Protein AF-A0A7S3AJF9-F1 (afdb_monomer_lite)

pLDDT: mean 72.24, std 20.73, range [37.5, 98.06]

Structure (mmCIF, N/CA/C/O backbone):
data_AF-A0A7S3AJF9-F1
#
_entry.id   AF-A0A7S3AJF9-F1
#
loop_
_atom_site.group_PDB
_atom_site.id
_atom_site.type_sy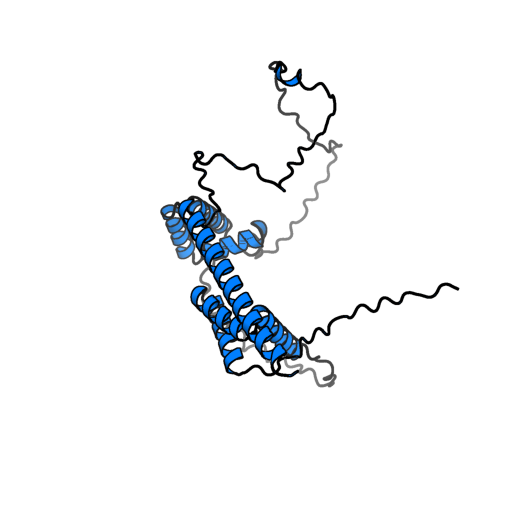mbol
_atom_site.label_atom_id
_atom_site.label_alt_id
_atom_site.label_comp_id
_atom_site.label_asym_id
_atom_site.label_entity_id
_atom_site.label_seq_id
_atom_site.pdbx_PDB_ins_code
_atom_site.Cartn_x
_atom_site.Cartn_y
_atom_site.Cartn_z
_atom_site.occupancy
_atom_site.B_iso_or_equiv
_atom_site.auth_seq_id
_atom_site.auth_comp_id
_atom_site.auth_asym_id
_atom_site.auth_atom_id
_atom_site.pdbx_PDB_model_num
ATOM 1 N N . GLU A 1 1 ? 11.881 28.832 55.180 1.00 45.06 1 GLU A N 1
ATOM 2 C CA . GLU A 1 1 ? 11.047 27.614 55.193 1.00 45.06 1 GLU A CA 1
ATOM 3 C C . GLU A 1 1 ? 10.201 27.601 53.933 1.00 45.06 1 GLU A C 1
ATOM 5 O O . GLU A 1 1 ? 9.091 28.111 53.899 1.00 45.06 1 GLU A O 1
ATOM 10 N N . GLU A 1 2 ? 10.810 27.116 52.857 1.00 46.88 2 GLU A N 1
ATOM 11 C CA . GLU A 1 2 ? 10.167 26.857 51.574 1.00 46.88 2 GLU A CA 1
ATOM 12 C C . GLU A 1 2 ? 9.712 25.397 51.597 1.00 46.88 2 GLU A C 1
ATOM 14 O O . GLU A 1 2 ? 10.542 24.492 51.535 1.00 46.88 2 GLU A O 1
ATOM 19 N N . HIS A 1 3 ? 8.409 25.147 51.734 1.00 45.56 3 HIS A N 1
ATOM 20 C CA . HIS A 1 3 ? 7.875 23.796 51.590 1.00 45.56 3 HIS A CA 1
ATOM 21 C C . HIS A 1 3 ? 7.375 23.578 50.166 1.00 45.56 3 HIS A C 1
ATOM 23 O O . HIS A 1 3 ? 6.401 24.173 49.708 1.00 45.56 3 HIS A O 1
ATOM 29 N N . ALA A 1 4 ? 8.121 22.711 49.488 1.00 54.88 4 ALA A N 1
ATOM 30 C CA . ALA A 1 4 ? 7.915 22.187 48.157 1.00 54.88 4 ALA A CA 1
ATOM 31 C C . ALA A 1 4 ? 6.474 21.702 47.919 1.00 54.88 4 ALA A C 1
ATOM 33 O O . ALA A 1 4 ? 5.985 20.776 48.566 1.00 54.88 4 ALA A O 1
ATOM 34 N N . GLY A 1 5 ? 5.818 22.304 46.926 1.00 55.50 5 GLY A N 1
ATOM 35 C CA . GLY A 1 5 ? 4.605 21.778 46.310 1.00 55.50 5 GLY A CA 1
ATOM 36 C C . GLY A 1 5 ? 4.956 20.648 45.347 1.00 55.50 5 GLY A C 1
ATOM 37 O O . GLY A 1 5 ? 5.082 20.866 44.142 1.00 55.50 5 GLY A O 1
ATOM 38 N N . GLU A 1 6 ? 5.129 19.446 45.891 1.00 52.81 6 GLU A N 1
ATOM 39 C CA . GLU A 1 6 ? 5.286 18.187 45.160 1.00 52.81 6 GLU A CA 1
ATOM 40 C C . GLU A 1 6 ? 3.990 17.886 44.384 1.00 52.81 6 GLU A C 1
ATOM 42 O O . GLU A 1 6 ? 3.074 17.211 44.852 1.00 52.81 6 GLU A O 1
ATOM 47 N N . SER A 1 7 ? 3.878 18.458 43.184 1.00 63.41 7 SER A N 1
ATOM 48 C CA . SER A 1 7 ? 2.778 18.218 42.256 1.00 63.41 7 SER A CA 1
ATOM 49 C C . SER A 1 7 ? 2.878 16.781 41.742 1.00 63.41 7 SER A C 1
ATOM 51 O O . SER A 1 7 ? 3.550 16.487 40.750 1.00 63.41 7 SER A O 1
ATOM 53 N N . THR A 1 8 ? 2.231 15.865 42.463 1.00 63.19 8 THR A N 1
ATOM 54 C CA . THR A 1 8 ? 2.087 14.459 42.096 1.00 63.19 8 THR A CA 1
ATOM 55 C C . THR A 1 8 ? 1.274 14.375 40.808 1.00 63.19 8 THR A C 1
ATOM 57 O O . THR A 1 8 ? 0.050 14.257 40.808 1.00 63.19 8 THR A O 1
ATOM 60 N N . ARG A 1 9 ? 1.962 14.457 39.666 1.00 57.75 9 ARG A N 1
ATOM 61 C CA . ARG A 1 9 ? 1.413 14.080 38.367 1.00 57.75 9 ARG A CA 1
ATOM 62 C C . ARG A 1 9 ? 1.079 12.597 38.455 1.00 57.75 9 ARG A C 1
ATOM 64 O O . ARG A 1 9 ? 1.960 11.754 38.299 1.00 57.75 9 ARG A O 1
ATOM 71 N N . GLN A 1 10 ? -0.189 12.296 38.735 1.00 45.94 10 GLN A N 1
ATOM 72 C CA . GLN A 1 10 ? -0.802 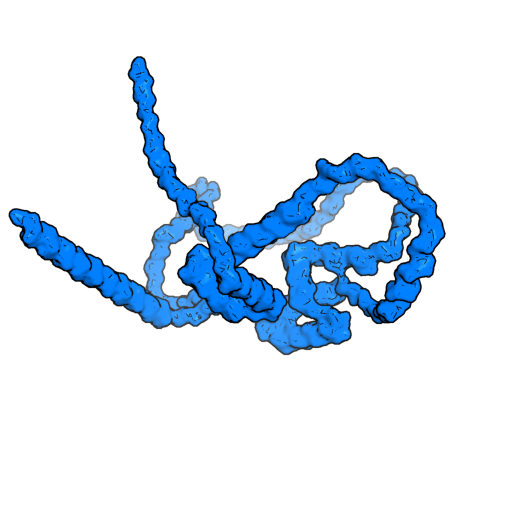10.984 38.564 1.00 45.94 10 GLN A CA 1
ATOM 73 C C . GLN A 1 10 ? -0.594 10.553 37.112 1.00 45.94 10 GLN A C 1
ATOM 75 O O . GLN A 1 10 ? -1.382 10.826 36.210 1.00 45.94 10 GLN A O 1
ATOM 80 N N . ARG A 1 11 ? 0.554 9.923 36.877 1.00 51.75 11 ARG A N 1
ATOM 81 C CA . ARG A 1 11 ? 0.918 9.295 35.623 1.00 51.75 11 ARG A CA 1
ATOM 82 C C . ARG A 1 11 ? 0.045 8.053 35.542 1.00 51.75 11 ARG A C 1
ATOM 84 O O . ARG A 1 11 ? 0.354 7.042 36.166 1.00 51.75 11 ARG A O 1
ATOM 91 N N . ALA A 1 12 ? -1.081 8.185 34.842 1.00 49.69 12 ALA A N 1
ATOM 92 C CA . ALA A 1 12 ? -1.978 7.080 34.546 1.00 49.69 12 ALA A CA 1
ATOM 93 C C . ALA A 1 12 ? -1.139 5.861 34.120 1.00 49.69 12 ALA A C 1
ATOM 95 O O . ALA A 1 12 ? -0.243 6.016 33.276 1.00 49.69 12 ALA A O 1
ATOM 96 N N . PRO A 1 13 ? -1.361 4.676 34.714 1.00 50.75 13 PRO A N 1
ATOM 97 C CA . PRO A 1 13 ? -0.620 3.492 34.330 1.00 50.75 13 PRO A CA 1
ATOM 98 C C . PRO A 1 13 ? -0.918 3.236 32.854 1.00 50.75 13 PRO A C 1
ATOM 100 O O . PRO A 1 13 ? -2.051 2.933 32.482 1.00 50.75 13 PRO A O 1
ATOM 103 N N . ARG A 1 14 ? 0.100 3.386 31.999 1.00 49.47 14 ARG A N 1
ATOM 104 C CA . ARG A 1 14 ? 0.080 2.891 30.620 1.00 49.47 14 ARG A CA 1
ATOM 105 C C . ARG A 1 14 ? 0.078 1.372 30.698 1.00 49.47 14 ARG A C 1
ATOM 107 O O . ARG A 1 14 ? 1.107 0.724 30.556 1.00 49.47 14 ARG A O 1
ATOM 114 N N . ASN A 1 15 ? -1.088 0.824 31.003 1.00 45.72 15 ASN A N 1
ATOM 115 C CA . ASN A 1 15 ? -1.347 -0.597 31.047 1.00 45.72 15 ASN A CA 1
ATOM 116 C C . ASN A 1 15 ? -1.533 -1.094 29.606 1.00 45.72 15 ASN A C 1
ATOM 118 O O . ASN A 1 15 ? -2.587 -1.595 29.241 1.00 45.72 15 ASN A O 1
ATOM 122 N N . THR A 1 16 ? -0.501 -0.942 28.769 1.00 51.94 16 THR A N 1
ATOM 123 C CA . THR A 1 16 ? -0.296 -1.815 27.608 1.00 51.94 16 THR A CA 1
ATOM 124 C C . THR A 1 16 ? 0.270 -3.117 28.155 1.00 51.94 16 THR A C 1
ATOM 126 O O . THR A 1 16 ? 1.451 -3.427 27.997 1.00 51.94 16 THR A O 1
ATOM 129 N N . ARG A 1 17 ? -0.556 -3.816 28.935 1.00 46.75 17 ARG A N 1
ATOM 130 C CA . ARG A 1 17 ? -0.257 -5.161 29.400 1.00 46.75 17 ARG A CA 1
ATOM 131 C C . ARG A 1 17 ? -0.115 -5.996 28.139 1.00 46.75 17 ARG A C 1
ATOM 133 O O . ARG A 1 17 ? -1.019 -5.980 27.309 1.00 46.75 17 ARG A O 1
ATOM 140 N N . ALA A 1 18 ? 1.048 -6.615 27.984 1.00 50.62 18 ALA A N 1
ATOM 141 C CA . ALA A 1 18 ? 1.353 -7.568 26.936 1.00 50.62 18 ALA A CA 1
ATOM 142 C C . ALA A 1 18 ? 0.156 -8.508 26.740 1.00 50.62 18 ALA A C 1
ATOM 144 O O . ALA A 1 18 ? -0.125 -9.346 27.596 1.00 50.62 18 ALA A O 1
ATOM 145 N N . VAL A 1 19 ? -0.590 -8.298 25.656 1.00 51.75 19 VAL A N 1
ATOM 146 C CA . VAL A 1 19 ? -1.544 -9.281 25.153 1.00 51.75 19 VAL A CA 1
ATOM 147 C C . VAL A 1 19 ? -0.685 -10.311 24.428 1.00 51.75 19 VAL A C 1
ATOM 149 O O . VAL A 1 19 ? -0.434 -10.212 23.236 1.00 51.75 19 VAL A O 1
ATOM 152 N N . GLU A 1 20 ? -0.120 -11.212 25.219 1.00 59.72 20 GLU A N 1
ATOM 153 C CA . GLU A 1 20 ? 0.339 -12.535 24.805 1.00 59.72 20 GLU A CA 1
ATOM 154 C C . GLU A 1 20 ? -0.786 -13.465 25.300 1.00 59.72 20 GLU A C 1
ATOM 156 O O . GLU A 1 20 ? -1.097 -13.406 26.495 1.00 59.72 20 GLU A O 1
ATOM 161 N N . PRO A 1 21 ? -1.488 -14.221 24.438 1.00 49.91 21 PRO A N 1
ATOM 162 C CA . PRO A 1 21 ? -0.940 -14.958 23.312 1.00 49.91 21 PRO A CA 1
ATOM 163 C C . PRO A 1 21 ? -1.563 -14.550 21.973 1.00 49.91 21 PRO A C 1
ATOM 165 O O . PRO A 1 21 ? -2.735 -14.202 21.863 1.00 49.91 21 PRO A O 1
ATOM 168 N N . THR A 1 22 ? -0.755 -14.627 20.930 1.00 64.06 22 THR A N 1
ATOM 169 C CA . THR A 1 22 ? -1.217 -14.648 19.548 1.00 64.06 22 THR A CA 1
ATOM 170 C C . THR A 1 22 ? -2.101 -15.875 19.331 1.00 64.06 22 THR A C 1
ATOM 172 O O . THR A 1 22 ? -1.584 -16.977 19.139 1.00 64.06 22 THR A O 1
ATOM 175 N N . ASP A 1 23 ? -3.422 -15.697 19.372 1.00 83.12 23 ASP A N 1
ATOM 176 C CA . ASP A 1 23 ? -4.349 -16.701 18.854 1.00 83.12 23 ASP A CA 1
ATOM 177 C C . ASP A 1 23 ? -3.886 -17.089 17.442 1.00 83.12 23 ASP A C 1
ATOM 179 O O . ASP A 1 23 ? -3.565 -16.212 16.633 1.00 83.12 23 ASP A O 1
ATOM 183 N N . GLU A 1 24 ? -3.825 -18.387 17.139 1.00 89.94 24 GLU A N 1
ATOM 184 C CA . GLU A 1 24 ? -3.402 -18.896 15.822 1.00 89.94 24 GLU A CA 1
ATOM 185 C C . GLU A 1 24 ? -4.222 -18.277 14.673 1.00 89.94 24 GLU A C 1
ATOM 187 O O . GLU A 1 24 ? -3.760 -18.148 13.541 1.00 89.94 24 GLU A O 1
ATOM 192 N N . GLU A 1 25 ? -5.449 -17.845 14.967 1.00 90.81 25 GLU A N 1
ATOM 193 C CA . GLU A 1 25 ? -6.293 -17.097 14.036 1.00 90.81 25 GLU A CA 1
ATOM 194 C C . GLU A 1 25 ? -5.732 -15.702 13.731 1.00 90.81 25 GLU A C 1
ATOM 196 O O . GLU A 1 25 ? -5.738 -15.263 12.582 1.00 90.81 25 GLU A O 1
ATOM 201 N N . THR A 1 26 ? -5.192 -15.012 14.736 1.00 92.06 26 THR A N 1
ATOM 202 C CA . THR A 1 26 ? -4.600 -13.681 14.568 1.00 92.06 26 THR A CA 1
ATOM 203 C C . THR A 1 26 ? -3.332 -13.750 13.723 1.00 92.06 26 THR A C 1
ATOM 205 O O . THR A 1 26 ? -3.121 -12.890 12.867 1.00 92.06 26 THR A O 1
ATOM 208 N N . THR A 1 27 ? -2.487 -14.767 13.926 1.00 91.62 27 THR A N 1
ATOM 209 C CA . THR A 1 27 ? -1.273 -14.944 13.113 1.00 91.62 27 THR A CA 1
ATOM 210 C C . THR A 1 27 ? -1.621 -15.266 11.667 1.00 91.62 27 THR A C 1
ATOM 212 O O . THR A 1 27 ? -1.061 -14.634 10.775 1.00 91.62 27 THR A O 1
ATOM 215 N N . ARG A 1 28 ? -2.616 -16.132 11.423 1.00 94.56 28 ARG A N 1
ATOM 216 C CA . ARG A 1 28 ? -3.137 -16.389 10.069 1.00 94.56 28 ARG A CA 1
ATOM 217 C C . ARG A 1 28 ? -3.653 -15.121 9.395 1.00 94.56 28 ARG A C 1
ATOM 219 O O . ARG A 1 28 ? -3.272 -14.845 8.265 1.00 94.56 28 ARG A O 1
ATOM 226 N N . LEU A 1 29 ? -4.442 -14.301 10.093 1.00 95.31 29 LEU A N 1
ATOM 227 C CA . LEU A 1 29 ? -4.923 -13.028 9.542 1.00 95.31 29 LEU A CA 1
ATOM 228 C C . LEU A 1 29 ? -3.773 -12.057 9.228 1.00 95.31 29 LEU A C 1
ATOM 230 O O . LEU A 1 29 ? -3.819 -11.349 8.224 1.00 95.31 29 LEU A O 1
ATOM 234 N N . LEU A 1 30 ? -2.725 -12.017 10.055 1.00 95.31 30 LEU A N 1
ATOM 235 C CA . LEU A 1 30 ? -1.536 -11.201 9.785 1.00 95.31 30 LEU A CA 1
ATOM 236 C C . LEU A 1 30 ? -0.745 -11.705 8.568 1.00 95.31 30 LEU A C 1
ATOM 238 O O . LEU A 1 30 ? -0.263 -10.889 7.778 1.00 95.31 30 LEU A O 1
ATOM 242 N N . GLU A 1 31 ? -0.627 -13.023 8.400 1.00 94.75 31 GLU A N 1
ATOM 243 C CA . GLU A 1 31 ? 0.004 -13.653 7.235 1.00 94.75 31 GLU A CA 1
ATOM 244 C C . GLU A 1 31 ? -0.796 -13.399 5.952 1.00 94.75 31 GLU A C 1
ATOM 246 O O . GLU A 1 31 ? -0.221 -12.942 4.961 1.00 94.75 31 GLU A O 1
ATOM 251 N N . ASP A 1 32 ? -2.117 -13.591 5.985 1.00 96.75 32 ASP A N 1
ATOM 252 C CA . ASP A 1 32 ? -3.021 -13.326 4.860 1.00 96.75 32 ASP A CA 1
ATOM 253 C C . ASP A 1 32 ? -2.988 -11.849 4.456 1.00 96.75 32 ASP A C 1
ATOM 255 O O . ASP A 1 32 ? -2.929 -11.513 3.271 1.00 96.75 32 ASP A O 1
ATOM 259 N N . TRP A 1 33 ? -2.946 -10.943 5.435 1.00 97.06 33 TRP A N 1
ATOM 260 C CA . TRP A 1 33 ? -2.791 -9.514 5.183 1.00 97.06 33 TRP A CA 1
ATOM 261 C C . TRP A 1 33 ? -1.465 -9.187 4.484 1.00 97.06 33 TRP A C 1
ATOM 263 O O . TRP A 1 33 ? -1.434 -8.420 3.514 1.00 97.06 33 TRP A O 1
ATOM 273 N N . ALA A 1 34 ? -0.360 -9.775 4.951 1.00 96.00 34 ALA A N 1
ATOM 274 C CA . ALA A 1 34 ? 0.951 -9.594 4.338 1.00 96.00 34 ALA A CA 1
ATOM 275 C C . ALA A 1 34 ? 1.001 -10.184 2.916 1.00 96.00 34 ALA A C 1
ATOM 277 O O . ALA A 1 34 ? 1.557 -9.554 2.009 1.00 96.00 34 ALA A O 1
ATOM 278 N N . ALA A 1 35 ? 0.382 -11.348 2.698 1.00 96.44 35 ALA A N 1
ATOM 279 C CA . ALA A 1 35 ? 0.262 -11.990 1.393 1.00 96.44 35 ALA A CA 1
ATOM 280 C C . ALA A 1 35 ? -0.572 -11.145 0.416 1.00 96.44 35 ALA A C 1
ATOM 282 O O . ALA A 1 35 ? -0.119 -10.889 -0.702 1.00 96.44 35 ALA A O 1
ATOM 283 N N . ALA A 1 36 ? -1.723 -10.624 0.852 1.00 97.44 36 ALA A N 1
ATOM 284 C CA . ALA A 1 36 ? -2.569 -9.732 0.060 1.00 97.44 36 ALA A CA 1
ATOM 285 C C . ALA A 1 36 ? -1.829 -8.439 -0.328 1.00 97.44 36 ALA A C 1
ATOM 287 O O . ALA A 1 36 ? -1.819 -8.054 -1.500 1.00 97.44 36 ALA A O 1
ATOM 288 N N . LYS A 1 37 ? -1.105 -7.811 0.614 1.00 95.94 37 LYS A N 1
ATOM 289 C CA . LYS A 1 37 ? -0.253 -6.644 0.311 1.00 95.94 37 LYS A CA 1
ATOM 290 C C . LYS A 1 37 ? 0.838 -6.965 -0.705 1.00 95.94 37 LYS A C 1
ATOM 292 O O . LYS A 1 37 ? 1.093 -6.149 -1.590 1.00 95.94 37 LYS A O 1
ATOM 297 N N . LYS A 1 38 ? 1.473 -8.136 -0.604 1.00 95.25 38 LYS A N 1
ATOM 298 C CA . LYS A 1 38 ? 2.498 -8.586 -1.558 1.00 95.25 38 LYS A CA 1
ATOM 299 C C . LYS A 1 38 ? 1.912 -8.843 -2.950 1.00 95.25 38 LYS A C 1
ATOM 301 O O . LYS A 1 38 ? 2.554 -8.511 -3.941 1.00 95.25 38 LYS A O 1
ATOM 306 N N . ALA A 1 39 ? 0.688 -9.361 -3.022 1.00 95.50 39 ALA A N 1
ATOM 307 C CA . ALA A 1 39 ? -0.065 -9.547 -4.262 1.00 95.50 39 ALA A CA 1
ATOM 308 C C . ALA A 1 39 ? -0.657 -8.241 -4.835 1.00 95.50 39 ALA A C 1
ATOM 310 O O . ALA A 1 39 ? -1.288 -8.274 -5.888 1.00 95.50 39 ALA A O 1
ATOM 311 N N . ARG A 1 40 ? -0.448 -7.093 -4.168 1.00 96.00 40 ARG A N 1
ATOM 312 C CA . ARG A 1 40 ? -1.050 -5.787 -4.498 1.00 96.00 40 ARG A CA 1
ATOM 313 C C . ARG A 1 40 ? -2.594 -5.797 -4.463 1.00 96.00 40 ARG A C 1
ATOM 315 O O . ARG A 1 40 ? -3.223 -4.927 -5.060 1.00 96.00 40 ARG A O 1
ATOM 322 N N . ASP A 1 41 ? -3.208 -6.731 -3.730 1.00 96.62 41 ASP A N 1
ATOM 323 C CA . ASP A 1 41 ? -4.652 -6.752 -3.463 1.00 96.62 41 ASP A CA 1
ATOM 324 C C . ASP A 1 41 ? -4.966 -5.935 -2.200 1.00 96.62 41 ASP A C 1
ATOM 326 O O . ASP A 1 41 ? -5.071 -6.443 -1.079 1.00 96.62 41 ASP A O 1
ATOM 330 N N . TYR A 1 42 ? -5.068 -4.619 -2.387 1.00 94.81 42 TYR A N 1
ATOM 331 C CA . TYR A 1 42 ? -5.292 -3.683 -1.287 1.00 94.81 42 TYR A CA 1
ATOM 332 C C . TYR A 1 42 ? -6.708 -3.759 -0.707 1.00 94.81 42 TYR A C 1
ATOM 334 O O . TYR A 1 42 ? -6.890 -3.437 0.464 1.00 94.81 42 TYR A O 1
ATOM 342 N N . THR A 1 43 ? -7.700 -4.207 -1.482 1.00 95.94 43 THR A N 1
ATOM 343 C CA . THR A 1 43 ? -9.085 -4.331 -1.006 1.00 95.94 43 THR A CA 1
ATOM 344 C C . THR A 1 43 ? -9.203 -5.464 0.006 1.00 95.94 43 THR A C 1
ATOM 346 O O . THR A 1 43 ? -9.725 -5.258 1.102 1.00 95.94 43 THR A O 1
ATOM 349 N N . THR A 1 44 ? -8.654 -6.639 -0.315 1.00 96.81 44 THR A N 1
ATOM 350 C CA . THR A 1 44 ? -8.603 -7.764 0.628 1.00 96.81 44 THR A CA 1
ATOM 351 C C . THR A 1 44 ? -7.757 -7.411 1.854 1.00 96.81 44 THR A C 1
ATOM 353 O O . THR A 1 44 ? -8.167 -7.677 2.984 1.00 96.81 44 THR A O 1
ATOM 356 N N . ALA A 1 45 ? -6.622 -6.728 1.661 1.00 97.25 45 ALA A N 1
ATOM 357 C CA . ALA A 1 45 ? -5.779 -6.279 2.767 1.00 97.25 45 ALA A CA 1
ATOM 358 C C . ALA A 1 45 ? -6.500 -5.303 3.722 1.00 97.25 45 ALA A C 1
ATOM 360 O O . ALA A 1 45 ? -6.367 -5.432 4.939 1.00 97.25 45 ALA A O 1
ATOM 361 N N . ASP A 1 46 ? -7.277 -4.343 3.214 1.00 96.88 46 ASP A N 1
ATOM 362 C CA . ASP A 1 46 ? -8.014 -3.401 4.068 1.00 96.88 46 ASP A CA 1
ATOM 363 C C . ASP A 1 46 ? -9.145 -4.082 4.850 1.00 96.88 46 ASP A C 1
ATOM 365 O O . ASP A 1 46 ? -9.330 -3.781 6.032 1.00 96.88 46 ASP A O 1
ATOM 369 N N . ASN A 1 47 ? -9.835 -5.057 4.248 1.00 97.69 47 ASN A N 1
ATOM 370 C CA . ASN A 1 47 ? -10.841 -5.857 4.952 1.00 97.69 47 ASN A CA 1
ATOM 371 C C . ASN A 1 47 ? -10.222 -6.603 6.144 1.00 97.69 47 ASN A C 1
ATOM 373 O O . ASN A 1 47 ? -10.727 -6.516 7.264 1.00 97.69 47 ASN A O 1
ATOM 377 N N . ILE A 1 48 ? -9.080 -7.268 5.931 1.00 97.62 48 ILE A N 1
ATOM 378 C CA . ILE A 1 48 ? -8.366 -7.984 6.999 1.00 97.62 48 ILE A CA 1
ATOM 379 C C . ILE A 1 48 ? -7.861 -7.006 8.069 1.00 97.62 48 ILE A C 1
ATOM 381 O O . ILE A 1 48 ? -7.975 -7.269 9.268 1.00 97.62 48 ILE A O 1
ATOM 385 N N . ARG A 1 49 ? -7.358 -5.834 7.660 1.00 97.31 49 ARG A N 1
ATOM 386 C CA . ARG A 1 49 ? -6.935 -4.775 8.586 1.00 97.31 49 ARG A CA 1
ATOM 387 C C . ARG A 1 49 ? -8.083 -4.305 9.475 1.00 97.31 49 ARG A C 1
ATOM 389 O O . ARG A 1 49 ? -7.864 -4.053 10.658 1.00 97.31 49 ARG A O 1
ATOM 396 N N . GLN A 1 50 ? -9.293 -4.184 8.933 1.00 97.25 50 GLN A N 1
ATOM 397 C CA . GLN A 1 50 ? -10.469 -3.808 9.709 1.00 97.25 50 GLN A CA 1
ATOM 398 C C . GLN A 1 50 ? -10.842 -4.898 10.722 1.00 97.25 50 GLN A C 1
ATOM 400 O O . GLN A 1 50 ? -11.059 -4.566 11.886 1.00 97.25 50 GLN A O 1
ATOM 405 N N . SER A 1 51 ? -10.814 -6.177 10.330 1.00 95.75 51 SER A N 1
ATOM 406 C CA . SER A 1 51 ? -11.024 -7.308 11.248 1.00 95.75 51 SER A CA 1
ATOM 407 C C . SER A 1 51 ? -10.012 -7.322 12.400 1.00 95.75 51 SER A C 1
ATOM 409 O O . SER A 1 51 ? -10.403 -7.456 13.559 1.00 95.75 51 SER A O 1
ATOM 411 N N . LEU A 1 52 ? -8.725 -7.098 12.111 1.00 95.25 52 LEU A N 1
ATOM 412 C CA . LEU A 1 52 ? -7.670 -7.016 13.130 1.00 95.25 52 LEU A CA 1
ATOM 413 C C . LEU A 1 52 ? -7.861 -5.816 14.072 1.00 95.25 52 LEU A C 1
ATOM 415 O O . LEU A 1 52 ? -7.721 -5.954 15.287 1.00 95.25 52 LEU A O 1
ATOM 419 N N . ARG A 1 53 ? -8.273 -4.654 13.547 1.00 95.31 53 ARG A N 1
ATOM 420 C CA . ARG A 1 53 ? -8.604 -3.478 14.371 1.00 95.31 53 ARG A CA 1
ATOM 421 C C . ARG A 1 53 ? -9.818 -3.697 15.260 1.00 95.31 53 ARG A C 1
ATOM 423 O O . ARG A 1 53 ? -9.825 -3.213 16.388 1.00 95.31 53 ARG A O 1
ATOM 430 N N . THR A 1 54 ? -10.827 -4.431 14.791 1.00 94.12 54 THR A N 1
ATOM 431 C CA . THR A 1 54 ? -11.966 -4.837 15.625 1.00 94.12 54 THR A CA 1
ATOM 432 C C . THR A 1 54 ? -11.518 -5.737 16.777 1.00 94.12 54 THR A C 1
ATOM 434 O O . THR A 1 54 ? -12.039 -5.598 17.881 1.00 94.12 54 THR A O 1
ATOM 437 N N . ALA A 1 55 ? -10.500 -6.578 16.563 1.00 91.25 55 ALA A N 1
ATOM 438 C CA . ALA A 1 55 ? -9.840 -7.348 17.620 1.00 91.25 55 ALA A CA 1
ATOM 439 C C . ALA A 1 55 ? -8.891 -6.505 18.507 1.00 91.25 55 ALA A C 1
ATOM 441 O O . ALA A 1 55 ? -8.315 -7.020 19.461 1.00 91.25 55 ALA A O 1
ATOM 442 N N . GLY A 1 56 ? -8.730 -5.206 18.226 1.00 94.19 56 GLY A N 1
ATOM 443 C CA . GLY A 1 56 ? -7.856 -4.300 18.977 1.00 94.19 56 GLY A CA 1
ATOM 444 C C . GLY A 1 56 ? -6.369 -4.422 18.630 1.00 94.19 56 GLY A C 1
ATOM 445 O O . GLY A 1 56 ? -5.525 -3.951 19.393 1.00 94.19 56 GLY A O 1
ATOM 446 N N . ILE A 1 57 ? -6.037 -5.044 17.497 1.00 93.88 57 ILE A N 1
ATOM 447 C CA . ILE A 1 57 ? -4.664 -5.308 17.062 1.00 93.88 57 ILE A CA 1
ATOM 448 C C . ILE A 1 57 ? -4.353 -4.443 15.841 1.00 93.88 57 ILE A C 1
ATOM 450 O O . ILE A 1 57 ? -5.030 -4.522 14.817 1.00 93.88 57 ILE A O 1
ATOM 454 N N . GLU A 1 58 ? -3.307 -3.619 15.926 1.00 95.00 58 GLU A N 1
ATOM 455 C CA . GLU A 1 58 ? -2.791 -2.897 14.760 1.00 95.00 58 GLU A CA 1
ATOM 456 C C . GLU A 1 58 ? -1.800 -3.786 13.984 1.00 95.00 58 GLU A C 1
ATOM 458 O O . GLU A 1 58 ? -0.752 -4.151 14.533 1.00 95.00 58 GLU A O 1
ATOM 463 N N . PRO A 1 59 ? -2.088 -4.144 12.715 1.00 93.94 59 PRO A N 1
ATOM 464 C CA . PRO A 1 59 ? -1.270 -5.093 11.958 1.00 93.94 59 PRO A CA 1
ATOM 465 C C . PRO A 1 59 ? 0.167 -4.627 11.720 1.00 93.94 59 PRO A C 1
ATOM 467 O O . PRO A 1 59 ? 1.085 -5.446 11.719 1.00 93.94 59 PRO A O 1
ATOM 470 N N . ASP A 1 60 ? 0.385 -3.320 11.549 1.00 93.12 60 ASP A N 1
ATOM 471 C CA . ASP A 1 60 ? 1.724 -2.760 11.334 1.00 93.12 60 ASP A CA 1
ATOM 472 C C . ASP A 1 60 ? 2.622 -2.946 12.574 1.00 93.12 60 ASP A C 1
ATOM 474 O O . ASP A 1 60 ? 3.781 -3.358 12.454 1.00 93.12 60 ASP A O 1
ATOM 478 N N . ASP A 1 61 ? 2.076 -2.712 13.772 1.00 92.62 61 ASP A N 1
ATOM 479 C CA . ASP A 1 61 ? 2.786 -2.912 15.040 1.00 92.62 61 ASP A CA 1
ATOM 480 C C . ASP A 1 61 ? 3.046 -4.397 15.307 1.00 92.62 61 ASP A C 1
ATOM 482 O O . ASP A 1 61 ? 4.137 -4.767 15.754 1.00 92.62 61 ASP A O 1
ATOM 486 N N . ALA A 1 62 ? 2.069 -5.257 14.999 1.00 91.25 62 ALA A N 1
ATOM 487 C CA . ALA A 1 62 ? 2.204 -6.702 15.139 1.00 91.25 62 ALA A CA 1
ATOM 488 C C . ALA A 1 62 ? 3.306 -7.260 14.221 1.00 91.25 62 ALA A C 1
ATOM 490 O O . ALA A 1 62 ? 4.199 -7.959 14.699 1.00 91.25 62 ALA A O 1
ATOM 491 N N . LEU A 1 63 ? 3.333 -6.879 12.936 1.00 89.25 63 LEU A N 1
ATOM 492 C CA . LEU A 1 63 ? 4.405 -7.292 12.021 1.00 89.25 63 LEU A CA 1
ATOM 493 C C . LEU A 1 63 ? 5.776 -6.768 12.441 1.00 89.25 63 LEU A C 1
ATOM 495 O O . LEU A 1 63 ? 6.785 -7.450 12.248 1.00 89.25 63 LEU A O 1
ATOM 499 N N . ARG A 1 64 ? 5.850 -5.543 12.969 1.00 89.81 64 ARG A N 1
ATOM 500 C CA . ARG A 1 64 ? 7.113 -5.000 13.472 1.00 89.81 64 ARG A CA 1
ATOM 501 C C . ARG A 1 64 ? 7.633 -5.838 14.640 1.00 89.81 64 ARG A C 1
ATOM 503 O O . ARG A 1 64 ? 8.800 -6.206 14.614 1.00 89.81 64 ARG A O 1
ATOM 510 N N . ARG A 1 65 ? 6.769 -6.216 15.589 1.00 88.50 65 ARG A N 1
ATOM 511 C CA . ARG A 1 65 ? 7.145 -7.106 16.700 1.00 88.50 65 ARG A CA 1
ATOM 512 C C . ARG A 1 65 ? 7.610 -8.476 16.220 1.00 88.50 65 ARG A C 1
ATOM 514 O O . ARG A 1 65 ? 8.663 -8.913 16.660 1.00 88.50 65 ARG A O 1
ATOM 521 N N . VAL A 1 66 ? 6.889 -9.117 15.297 1.00 87.06 66 VAL A N 1
ATOM 522 C CA . VAL A 1 66 ? 7.291 -10.425 14.739 1.00 87.06 66 VAL A CA 1
ATOM 523 C C . VAL A 1 66 ? 8.659 -10.328 14.059 1.00 87.06 66 VAL A C 1
ATOM 525 O O . VAL A 1 66 ? 9.525 -11.174 14.255 1.00 87.06 66 VAL A O 1
ATOM 528 N N . ARG A 1 67 ? 8.905 -9.257 13.299 1.00 87.19 67 ARG A N 1
ATOM 529 C CA . ARG A 1 67 ? 10.205 -9.018 12.658 1.00 87.19 67 ARG A CA 1
ATOM 530 C C . ARG A 1 67 ? 11.321 -8.791 13.673 1.00 87.19 67 ARG A C 1
ATOM 532 O O . ARG A 1 67 ? 12.424 -9.292 13.469 1.00 87.19 67 ARG A O 1
ATOM 539 N N . ASP A 1 68 ? 11.039 -8.043 14.735 1.00 87.69 68 ASP A N 1
ATOM 540 C CA . ASP A 1 68 ? 11.984 -7.799 15.822 1.00 87.69 68 ASP A CA 1
ATOM 541 C C . ASP A 1 68 ? 12.282 -9.104 16.586 1.00 87.69 68 ASP A C 1
ATOM 543 O O . ASP A 1 68 ? 13.444 -9.365 16.878 1.00 87.69 68 ASP A O 1
ATOM 547 N N . GLN A 1 69 ? 11.287 -9.976 16.803 1.00 87.38 69 GLN A N 1
ATOM 548 C CA . GLN A 1 69 ? 11.471 -11.316 17.383 1.00 87.38 69 GLN A CA 1
ATOM 549 C C . GLN A 1 69 ? 12.347 -12.209 16.495 1.00 87.38 69 GLN A C 1
ATOM 551 O O . GLN A 1 69 ? 13.351 -12.730 16.967 1.00 87.38 69 GLN A O 1
ATOM 556 N N . VAL A 1 70 ? 12.048 -12.317 15.194 1.00 88.06 70 VAL A N 1
ATOM 557 C CA . VAL A 1 70 ? 12.870 -13.093 14.242 1.00 88.06 70 VAL A CA 1
ATOM 558 C C . VAL A 1 70 ? 14.300 -12.550 14.170 1.00 88.06 70 VAL A C 1
ATOM 560 O O . VAL A 1 70 ? 15.262 -13.307 14.018 1.00 88.06 70 VAL A O 1
ATOM 563 N N . ARG A 1 71 ? 14.461 -11.224 14.266 1.00 90.12 71 ARG A N 1
ATOM 564 C CA . ARG A 1 71 ? 15.776 -10.586 14.310 1.00 90.12 71 ARG A CA 1
ATOM 565 C C . ARG A 1 71 ? 16.514 -10.927 15.597 1.00 90.12 71 ARG A C 1
ATOM 567 O O . ARG A 1 71 ? 17.695 -11.235 15.506 1.00 90.12 71 ARG A O 1
ATOM 574 N N . GLU A 1 72 ? 15.851 -10.887 16.747 1.00 86.00 72 GLU A N 1
ATOM 575 C CA . GLU A 1 72 ? 16.441 -11.237 18.040 1.00 86.00 72 GLU A CA 1
ATOM 576 C C . GLU A 1 72 ? 16.845 -12.717 18.077 1.00 86.00 72 GLU A C 1
ATOM 578 O O . GLU A 1 72 ? 17.982 -13.021 18.418 1.00 86.00 72 GLU A O 1
ATOM 583 N N . GLU A 1 73 ? 15.985 -13.626 17.603 1.00 84.75 73 GLU A N 1
ATOM 584 C CA . GLU A 1 73 ? 16.277 -15.064 17.486 1.00 84.75 73 GLU A CA 1
ATOM 585 C C . GLU A 1 73 ? 17.455 -15.357 16.548 1.00 84.75 73 GLU A C 1
ATOM 587 O O . GLU A 1 73 ? 18.264 -16.248 16.808 1.00 84.75 73 GLU A O 1
ATOM 592 N N . ARG A 1 74 ? 17.603 -14.578 15.470 1.00 86.12 74 ARG A N 1
ATOM 593 C CA . ARG A 1 74 ? 18.793 -14.637 14.605 1.00 86.12 74 ARG A CA 1
ATOM 594 C C . ARG A 1 74 ? 20.013 -13.935 15.199 1.00 86.12 74 ARG A C 1
ATOM 596 O O . ARG A 1 74 ? 21.130 -14.241 14.792 1.00 86.12 74 ARG A O 1
ATOM 603 N N . SER A 1 75 ? 19.812 -12.980 16.104 1.00 81.94 75 SER A N 1
ATOM 604 C CA . SER A 1 75 ? 20.864 -12.157 16.707 1.00 81.94 75 SER A CA 1
ATOM 605 C C . SER A 1 75 ? 21.386 -12.722 18.031 1.00 81.94 75 SER A C 1
ATOM 607 O O . SER A 1 75 ? 22.308 -12.139 18.612 1.00 81.94 75 SER A O 1
ATOM 609 N N . VAL A 1 76 ? 20.861 -13.859 18.498 1.00 69.38 76 VAL A N 1
ATOM 610 C CA . VAL A 1 76 ? 21.416 -14.573 19.652 1.00 69.38 76 VAL A CA 1
ATOM 611 C C . VAL A 1 76 ? 22.867 -14.965 19.328 1.00 69.38 76 VAL A C 1
ATOM 613 O O . VAL A 1 76 ? 23.143 -15.535 18.269 1.00 69.38 76 VAL A O 1
ATOM 616 N N . PRO A 1 77 ? 23.838 -14.597 20.180 1.00 56.44 77 PRO A N 1
ATOM 617 C CA . PRO A 1 77 ? 25.210 -14.427 19.745 1.00 56.44 77 PRO A CA 1
ATOM 618 C C . PRO A 1 77 ? 25.899 -15.769 19.514 1.00 56.44 77 PRO A C 1
ATOM 620 O O . PRO A 1 77 ? 25.940 -16.627 20.396 1.00 56.44 77 PRO A O 1
ATOM 623 N N . ALA A 1 78 ? 26.598 -15.875 18.384 1.00 59.53 78 ALA A N 1
ATOM 624 C CA . ALA A 1 78 ? 27.662 -16.845 18.123 1.00 59.53 78 ALA A CA 1
ATOM 625 C C . ALA A 1 78 ? 28.885 -16.656 19.062 1.00 59.53 78 ALA A C 1
ATOM 627 O O . ALA A 1 78 ? 30.035 -16.748 18.643 1.00 59.53 78 ALA A O 1
ATOM 628 N N . ARG A 1 79 ? 28.662 -16.353 20.349 1.00 55.00 79 ARG A N 1
ATOM 629 C CA . ARG A 1 79 ? 29.676 -16.005 21.355 1.00 55.00 79 ARG A CA 1
ATOM 630 C C . ARG A 1 79 ? 29.718 -17.020 22.503 1.00 55.00 79 ARG A C 1
ATOM 632 O O . ARG A 1 79 ? 29.843 -16.649 23.664 1.00 55.00 79 ARG A O 1
ATOM 639 N N . ALA A 1 80 ? 29.620 -18.305 22.171 1.00 56.38 80 ALA A N 1
ATOM 640 C CA . ALA A 1 80 ? 29.976 -19.402 23.078 1.00 56.38 80 ALA A CA 1
ATOM 641 C C . ALA A 1 80 ? 30.463 -20.676 22.356 1.00 56.38 80 ALA A C 1
ATOM 643 O O . ALA A 1 80 ? 30.547 -21.728 22.978 1.00 56.38 80 ALA A O 1
ATOM 644 N N . SER A 1 81 ? 30.832 -20.597 21.070 1.00 52.81 81 SER A N 1
ATOM 645 C CA . SER A 1 81 ? 31.594 -21.662 20.398 1.00 52.81 81 SER A CA 1
ATOM 646 C C . SER A 1 81 ? 33.002 -21.172 20.073 1.00 52.81 81 SER A C 1
ATOM 648 O O . SER A 1 81 ? 33.468 -21.183 18.939 1.00 52.81 81 SER A O 1
ATOM 650 N N . SER A 1 82 ? 33.704 -20.751 21.124 1.00 51.25 82 SER A N 1
ATOM 651 C CA . SER A 1 82 ? 35.167 -20.733 21.172 1.00 51.25 82 SER A CA 1
ATOM 652 C C . SER A 1 82 ? 35.669 -22.172 21.360 1.00 51.25 82 SER A C 1
ATOM 654 O O . SER A 1 82 ? 36.419 -22.471 22.283 1.00 51.25 82 SER A O 1
ATOM 656 N N . GLY A 1 83 ? 35.180 -23.093 20.530 1.00 49.75 83 GLY A N 1
ATOM 657 C CA . GLY A 1 83 ? 35.704 -24.440 20.413 1.00 49.75 83 GLY A CA 1
ATOM 658 C C . GLY A 1 83 ? 36.848 -24.398 19.420 1.00 49.75 83 GLY A C 1
ATOM 659 O O . GLY A 1 83 ? 36.634 -24.462 18.214 1.00 49.75 83 GLY A O 1
ATOM 660 N N . ALA A 1 84 ? 38.064 -24.245 19.937 1.00 54.72 84 ALA A N 1
ATOM 661 C CA . ALA A 1 84 ? 39.279 -24.565 19.211 1.00 54.72 84 ALA A CA 1
ATOM 662 C C . ALA A 1 84 ? 39.130 -25.960 18.580 1.00 54.72 84 ALA A C 1
ATOM 664 O O . ALA A 1 84 ? 39.040 -26.958 19.290 1.00 54.72 84 ALA A O 1
ATOM 665 N N . GLY A 1 85 ? 39.059 -26.029 17.255 1.00 48.50 85 GLY A N 1
ATOM 666 C CA . GLY A 1 85 ? 38.806 -27.291 16.577 1.00 48.50 85 GLY A CA 1
ATOM 667 C C . GLY A 1 85 ? 39.057 -27.201 15.086 1.00 48.50 85 GLY A C 1
ATOM 668 O O . GLY A 1 85 ? 38.141 -26.929 14.328 1.00 48.50 85 GLY A O 1
ATOM 669 N N . ALA A 1 86 ? 40.314 -27.447 14.717 1.00 48.91 86 ALA A N 1
ATOM 670 C CA . ALA A 1 86 ? 40.761 -27.966 13.427 1.00 48.91 86 ALA A CA 1
ATOM 671 C C . ALA A 1 86 ? 40.280 -27.230 12.162 1.00 48.91 86 ALA A C 1
ATOM 673 O O . ALA A 1 86 ? 39.197 -27.463 11.640 1.00 48.91 86 ALA A O 1
ATOM 674 N N . ARG A 1 87 ? 41.189 -26.438 11.582 1.00 49.94 87 ARG A N 1
ATOM 675 C CA . ARG A 1 87 ? 41.197 -26.161 10.141 1.00 49.94 87 ARG A CA 1
ATOM 676 C C . ARG A 1 87 ? 41.274 -27.496 9.376 1.00 49.94 87 ARG A C 1
ATOM 678 O O . ARG A 1 87 ? 42.290 -28.175 9.527 1.00 49.94 87 ARG A O 1
ATOM 685 N N . PRO A 1 88 ? 40.294 -27.865 8.534 1.00 51.69 88 PRO A N 1
ATOM 686 C CA . PRO A 1 88 ? 40.530 -28.843 7.487 1.00 51.69 88 PRO A CA 1
ATOM 687 C C . PRO A 1 88 ? 41.316 -28.141 6.374 1.00 51.69 88 PRO A C 1
ATOM 689 O O . PRO A 1 88 ? 40.761 -27.414 5.556 1.00 51.69 88 PRO A O 1
ATOM 692 N N . THR A 1 89 ? 42.637 -28.298 6.377 1.00 59.41 89 THR A N 1
ATOM 693 C CA . THR A 1 89 ? 43.445 -28.096 5.171 1.00 59.41 89 THR A CA 1
ATOM 694 C C . THR A 1 89 ? 43.164 -29.285 4.259 1.00 59.41 89 THR A C 1
ATOM 696 O O . THR A 1 89 ? 43.574 -30.401 4.572 1.00 59.41 89 THR A O 1
ATOM 699 N N . GLY A 1 90 ? 42.403 -29.072 3.192 1.00 49.06 90 GLY A N 1
ATOM 700 C CA . GLY A 1 90 ? 41.991 -30.137 2.286 1.00 49.06 90 GLY A CA 1
ATOM 701 C C . GLY A 1 90 ? 41.467 -29.569 0.978 1.00 49.06 90 GLY A C 1
ATOM 702 O O . GLY A 1 90 ? 40.260 -29.466 0.791 1.00 49.06 90 GLY A O 1
ATOM 703 N N . ASP A 1 91 ? 42.428 -29.207 0.137 1.00 49.50 91 ASP A N 1
ATOM 704 C CA . ASP A 1 91 ? 42.477 -28.925 -1.309 1.00 49.50 91 ASP A CA 1
ATOM 705 C C . ASP A 1 91 ? 41.511 -29.668 -2.276 1.00 49.50 91 ASP A C 1
ATOM 707 O O . ASP A 1 91 ? 41.745 -29.672 -3.477 1.00 49.50 91 ASP A O 1
ATOM 711 N N . GLU A 1 92 ? 40.421 -30.310 -1.839 1.00 50.78 92 GLU A N 1
ATOM 712 C CA . GLU A 1 92 ? 39.617 -31.186 -2.722 1.00 50.78 92 GLU A CA 1
ATOM 713 C C . GLU A 1 92 ? 38.128 -30.819 -2.861 1.00 50.78 92 GLU A C 1
ATOM 715 O O . GLU A 1 92 ? 37.371 -31.537 -3.518 1.00 50.78 92 GLU A O 1
ATOM 720 N N . ALA A 1 93 ? 37.671 -29.695 -2.299 1.00 48.69 93 ALA A N 1
ATOM 721 C CA . ALA A 1 93 ? 36.255 -29.299 -2.366 1.00 48.69 93 ALA A CA 1
ATOM 722 C C . ALA A 1 93 ? 35.909 -28.265 -3.459 1.00 48.69 93 ALA A C 1
ATOM 724 O O . ALA A 1 93 ? 34.725 -28.002 -3.672 1.00 48.69 93 ALA A O 1
ATOM 725 N N . GLU A 1 94 ? 36.889 -27.710 -4.180 1.00 50.28 94 GLU A N 1
ATOM 726 C CA . GLU A 1 94 ? 36.634 -26.676 -5.202 1.00 50.28 94 GLU A CA 1
ATOM 727 C C . GLU A 1 94 ? 36.171 -27.252 -6.556 1.00 50.28 94 GLU A C 1
ATOM 729 O O . GLU A 1 94 ? 35.460 -26.590 -7.301 1.00 50.28 94 GLU A O 1
ATOM 734 N N . SER A 1 95 ? 36.419 -28.532 -6.857 1.00 52.25 95 SER A N 1
ATOM 735 C CA . SER A 1 95 ? 36.165 -29.069 -8.208 1.00 52.25 95 SER A CA 1
ATOM 736 C C . SER A 1 95 ? 34.707 -29.464 -8.523 1.00 52.25 95 SER A C 1
ATOM 738 O O . SER A 1 95 ? 34.433 -29.861 -9.657 1.00 52.25 95 SER A O 1
ATOM 740 N N . ARG A 1 96 ? 33.753 -29.429 -7.575 1.00 50.03 96 ARG A N 1
ATOM 741 C CA . ARG A 1 96 ? 32.412 -30.032 -7.798 1.00 50.03 96 ARG A CA 1
ATOM 742 C C . ARG A 1 96 ? 31.222 -29.077 -7.767 1.00 50.03 96 ARG A C 1
ATOM 744 O O . ARG A 1 96 ? 30.114 -29.514 -8.075 1.00 50.03 96 ARG A O 1
ATOM 751 N N . PHE A 1 97 ? 31.421 -27.807 -7.421 1.00 46.66 97 PHE A N 1
ATOM 752 C CA . PHE A 1 97 ? 30.321 -26.837 -7.333 1.00 46.66 97 PHE A CA 1
ATOM 753 C C . PHE A 1 97 ? 30.328 -25.765 -8.431 1.00 46.66 97 PHE A C 1
ATOM 755 O O . PHE A 1 97 ? 29.292 -25.140 -8.650 1.00 46.66 97 PHE A O 1
ATOM 762 N N . GLU A 1 98 ? 31.418 -25.617 -9.189 1.00 50.81 98 GLU A N 1
ATOM 763 C CA . GLU A 1 98 ? 31.475 -24.668 -10.313 1.00 50.81 98 GLU A CA 1
ATOM 764 C C . GLU A 1 98 ? 30.715 -25.157 -11.558 1.00 50.81 98 GLU A C 1
ATOM 766 O O . GLU A 1 98 ? 30.140 -24.357 -12.288 1.00 50.81 98 GLU A O 1
ATOM 771 N N . SER A 1 99 ? 30.541 -26.467 -11.756 1.00 48.12 99 SER A N 1
ATOM 772 C CA . SER A 1 99 ? 29.938 -26.998 -12.994 1.00 48.12 99 SER A CA 1
ATOM 773 C C . SER A 1 99 ? 28.401 -26.910 -13.085 1.00 48.12 99 SER A C 1
ATOM 775 O O . SER A 1 99 ? 27.817 -27.468 -14.012 1.00 48.12 99 SER A O 1
ATOM 777 N N . ARG A 1 100 ? 27.704 -26.265 -12.131 1.00 47.47 100 ARG A N 1
ATOM 778 C CA . ARG A 1 100 ? 26.223 -26.131 -12.145 1.00 47.47 100 ARG A CA 1
ATOM 779 C C . ARG A 1 100 ? 25.718 -24.684 -12.216 1.00 47.47 100 ARG A C 1
ATOM 781 O O . ARG A 1 100 ? 24.510 -24.480 -12.336 1.00 47.47 100 ARG A O 1
ATOM 788 N N . ALA A 1 101 ? 26.606 -23.692 -12.175 1.00 49.44 101 ALA A N 1
ATOM 789 C CA . ALA A 1 101 ? 26.226 -22.285 -12.313 1.00 49.44 101 ALA A CA 1
ATOM 790 C C . ALA A 1 101 ? 26.209 -21.798 -13.779 1.00 49.44 101 ALA A C 1
ATOM 792 O O . ALA A 1 101 ? 25.500 -20.849 -14.088 1.00 49.44 101 ALA A O 1
ATOM 793 N N . GLU A 1 102 ? 26.887 -22.489 -14.700 1.00 49.56 102 GLU A N 1
ATOM 794 C CA . GLU A 1 102 ? 27.152 -21.990 -16.065 1.00 49.56 102 GLU A CA 1
ATOM 795 C C . GLU A 1 102 ? 26.095 -22.359 -17.128 1.00 49.56 102 GLU A C 1
ATOM 797 O O . GLU A 1 102 ? 26.306 -22.166 -18.319 1.00 49.56 102 GLU A O 1
ATOM 802 N N . SER A 1 103 ? 24.940 -22.920 -16.754 1.00 43.12 103 SER A N 1
ATOM 803 C CA . SER A 1 103 ? 23.905 -23.324 -17.735 1.00 43.12 103 SER A CA 1
ATOM 804 C C . SER A 1 103 ? 22.530 -22.709 -17.496 1.00 43.12 103 SER A C 1
ATOM 806 O O . SER A 1 103 ? 21.532 -23.170 -18.054 1.00 43.12 103 SER A O 1
ATOM 808 N N . ARG A 1 104 ? 22.446 -21.649 -16.686 1.00 48.19 104 ARG A N 1
ATOM 809 C CA . ARG A 1 104 ? 21.234 -20.832 -16.604 1.00 48.19 104 ARG A CA 1
ATOM 810 C C . ARG A 1 104 ? 21.416 -19.653 -17.548 1.00 48.19 104 ARG A C 1
ATOM 812 O O . ARG A 1 104 ? 22.046 -18.675 -17.183 1.00 48.19 104 ARG A O 1
ATOM 819 N N . GLY A 1 105 ? 20.917 -19.854 -18.768 1.00 43.97 105 GLY A N 1
ATOM 820 C CA . GLY A 1 105 ? 21.054 -18.986 -19.931 1.00 43.97 105 GLY A CA 1
ATOM 821 C C . GLY A 1 105 ? 21.305 -17.522 -19.599 1.00 43.97 105 GLY A C 1
ATOM 822 O O . GLY A 1 105 ? 20.434 -16.836 -19.067 1.00 43.97 105 GLY A O 1
ATOM 823 N N . GLU A 1 106 ? 22.495 -17.090 -19.994 1.00 44.34 106 GLU A N 1
ATOM 824 C CA . GLU A 1 106 ? 22.913 -15.726 -20.286 1.00 44.34 106 GLU A CA 1
ATOM 825 C C . GLU A 1 106 ? 22.043 -15.166 -21.422 1.00 44.34 106 GLU A C 1
ATOM 827 O O . GLU A 1 106 ? 22.481 -14.896 -22.533 1.00 44.34 106 GLU A O 1
ATOM 832 N N . ALA A 1 107 ? 20.734 -15.101 -21.181 1.00 50.09 107 ALA A N 1
ATOM 833 C CA . ALA A 1 107 ? 19.859 -14.227 -21.923 1.00 50.09 107 ALA A CA 1
ATOM 834 C C . ALA A 1 107 ? 20.221 -12.834 -21.430 1.00 50.09 107 ALA A C 1
ATOM 836 O O . ALA A 1 107 ? 19.965 -12.537 -20.265 1.00 50.09 107 ALA A O 1
ATOM 837 N N . ASP A 1 108 ? 20.869 -12.057 -22.297 1.00 56.62 108 ASP A N 1
ATOM 838 C CA . ASP A 1 108 ? 21.214 -10.644 -22.159 1.00 56.62 108 ASP A CA 1
ATOM 839 C C . ASP A 1 108 ? 20.134 -9.853 -21.405 1.00 56.62 108 ASP A C 1
ATOM 841 O O . ASP A 1 108 ? 19.277 -9.191 -21.998 1.00 56.62 108 ASP A O 1
ATOM 845 N N . ALA A 1 109 ? 20.162 -9.904 -20.075 1.00 58.50 109 ALA A N 1
ATOM 846 C CA . ALA A 1 109 ? 19.347 -9.071 -19.220 1.00 58.50 109 ALA A CA 1
ATOM 847 C C . ALA A 1 109 ? 20.011 -7.701 -19.242 1.00 58.50 109 ALA A C 1
ATOM 849 O O . ALA A 1 109 ? 20.709 -7.313 -18.307 1.00 58.50 109 ALA A O 1
ATOM 850 N N . LYS A 1 110 ? 19.854 -6.996 -20.368 1.00 72.81 110 LYS A N 1
ATOM 851 C CA . LYS A 1 110 ? 20.170 -5.578 -20.463 1.00 72.81 110 LYS A CA 1
ATOM 852 C C . LYS A 1 110 ? 19.399 -4.920 -19.336 1.00 72.81 110 LYS A C 1
ATOM 854 O O . LYS A 1 110 ? 18.173 -4.830 -19.387 1.00 72.81 110 LYS A O 1
ATOM 859 N N . GLY A 1 111 ? 20.136 -4.548 -18.295 1.00 81.56 111 GLY A N 1
ATOM 860 C CA . GLY A 1 111 ? 19.585 -3.876 -17.138 1.00 81.56 111 GLY A CA 1
ATOM 861 C C . GLY A 1 111 ? 18.819 -2.618 -17.551 1.00 81.56 111 GLY A C 1
ATOM 862 O O . GLY A 1 111 ? 18.866 -2.181 -18.710 1.00 81.56 111 GLY A O 1
ATOM 863 N N . PRO A 1 112 ? 18.086 -2.015 -16.612 1.00 87.19 112 PRO A N 1
ATOM 864 C CA . PRO A 1 112 ? 17.349 -0.797 -16.881 1.00 87.19 112 PRO A CA 1
ATOM 865 C C . PRO A 1 112 ? 18.293 0.318 -17.360 1.00 87.19 112 PRO A C 1
ATOM 867 O O . PRO A 1 112 ? 19.020 0.935 -16.595 1.00 87.19 112 PRO A O 1
ATOM 870 N N . THR A 1 113 ? 18.294 0.572 -18.667 1.00 90.81 113 THR A N 1
ATOM 871 C CA . THR A 1 113 ? 19.031 1.669 -19.288 1.00 90.81 113 THR A CA 1
ATOM 872 C C . THR A 1 113 ? 18.400 3.021 -18.953 1.00 90.81 113 THR A C 1
ATOM 874 O O . THR A 1 113 ? 17.209 3.135 -18.647 1.00 90.81 113 THR A O 1
ATOM 877 N N . ARG A 1 114 ? 19.176 4.096 -19.126 1.00 89.38 114 ARG A N 1
ATOM 878 C CA . ARG A 1 114 ? 18.693 5.481 -19.003 1.00 89.38 114 ARG A CA 1
ATOM 879 C C . ARG A 1 114 ? 17.496 5.788 -19.919 1.00 89.38 114 ARG A C 1
ATOM 881 O O . ARG A 1 114 ? 16.643 6.596 -19.555 1.00 89.38 114 ARG A O 1
ATOM 888 N N . ALA A 1 115 ? 17.406 5.127 -21.076 1.00 93.50 115 ALA A N 1
ATOM 889 C CA . ALA A 1 115 ? 16.267 5.256 -21.983 1.00 93.50 115 ALA A CA 1
ATOM 890 C C . ALA A 1 115 ? 14.977 4.672 -21.378 1.00 93.50 115 ALA A C 1
ATOM 892 O O . ALA A 1 115 ? 13.896 5.242 -21.546 1.00 93.50 115 ALA A O 1
ATOM 893 N N . HIS A 1 116 ? 15.082 3.581 -20.614 1.00 95.00 116 HIS A N 1
ATOM 894 C CA . HIS A 1 116 ? 13.936 3.010 -19.908 1.00 95.00 116 HIS A CA 1
ATOM 895 C C . HIS A 1 116 ? 13.454 3.954 -18.796 1.00 95.00 116 HIS A C 1
ATOM 897 O O . HIS A 1 116 ? 12.251 4.171 -18.650 1.00 95.00 116 HIS A O 1
ATOM 903 N N . ALA A 1 117 ? 14.378 4.599 -18.075 1.00 93.62 117 ALA A N 1
ATOM 904 C CA . ALA A 1 117 ? 14.041 5.601 -17.062 1.00 93.62 117 ALA A CA 1
ATOM 905 C C . ALA A 1 117 ? 13.295 6.816 -17.652 1.00 93.62 117 ALA A C 1
ATOM 907 O O . ALA A 1 117 ? 12.306 7.273 -17.075 1.00 93.62 117 ALA A O 1
ATOM 908 N N . SER A 1 118 ? 13.708 7.319 -18.824 1.00 94.81 118 SER A N 1
ATOM 909 C CA . SER A 1 118 ? 12.987 8.416 -19.490 1.00 94.81 118 SER A CA 1
ATOM 910 C C . SER A 1 118 ? 11.577 8.009 -19.925 1.00 94.81 118 SER A C 1
ATOM 912 O O . SER A 1 118 ? 10.633 8.769 -19.707 1.00 94.81 118 SER A O 1
ATOM 914 N N . LEU A 1 119 ? 11.416 6.793 -20.460 1.00 96.38 119 LEU A N 1
ATOM 915 C CA . LEU A 1 119 ? 10.102 6.252 -20.820 1.00 96.38 119 LEU A CA 1
ATOM 916 C C . LEU A 1 119 ? 9.205 6.095 -19.582 1.00 96.38 119 LEU A C 1
ATOM 918 O O . LEU A 1 119 ? 8.031 6.455 -19.623 1.00 96.38 119 LEU A O 1
ATOM 922 N N . ALA A 1 120 ? 9.745 5.636 -18.450 1.00 96.00 120 ALA A N 1
ATOM 923 C CA . ALA A 1 120 ? 8.990 5.527 -17.201 1.00 96.00 120 ALA A CA 1
ATOM 924 C C . ALA A 1 120 ? 8.488 6.895 -16.689 1.00 96.00 120 ALA A C 1
ATOM 926 O O . ALA A 1 120 ? 7.342 7.007 -16.243 1.00 96.00 120 ALA A O 1
ATOM 927 N N . MET A 1 121 ? 9.293 7.960 -16.802 1.00 95.44 121 MET A N 1
ATOM 928 C CA . MET A 1 121 ? 8.860 9.322 -16.451 1.00 95.44 121 MET A CA 1
ATOM 929 C C . MET A 1 121 ? 7.766 9.852 -17.385 1.00 95.44 121 MET A C 1
ATOM 931 O O . MET A 1 121 ? 6.797 10.455 -16.913 1.00 95.44 121 MET A O 1
ATOM 935 N N . GLU A 1 122 ? 7.899 9.616 -18.692 1.00 97.19 122 GLU A N 1
ATOM 936 C CA . GLU A 1 122 ? 6.893 9.992 -19.692 1.00 97.19 122 GLU A CA 1
ATOM 937 C C . GLU A 1 122 ? 5.570 9.258 -19.448 1.00 97.19 122 GLU A C 1
ATOM 939 O O . GLU A 1 122 ? 4.509 9.882 -19.418 1.00 97.19 122 GLU A O 1
ATOM 944 N N . TRP A 1 123 ? 5.633 7.965 -19.125 1.00 97.38 123 TRP A N 1
ATOM 945 C CA . TRP A 1 123 ? 4.480 7.180 -18.694 1.00 97.38 123 TRP A CA 1
ATOM 946 C C . TRP A 1 123 ? 3.792 7.783 -17.460 1.00 97.38 123 TRP A C 1
ATOM 948 O O . TRP A 1 123 ? 2.568 7.947 -17.434 1.00 97.38 123 TRP A O 1
ATOM 958 N N . GLY A 1 124 ? 4.566 8.160 -16.437 1.00 95.44 124 GLY A N 1
ATOM 959 C CA . GLY A 1 124 ? 4.039 8.823 -15.241 1.00 95.44 124 GLY A CA 1
ATOM 960 C C . GLY A 1 124 ? 3.381 10.173 -15.551 1.00 95.44 124 GLY A C 1
ATOM 961 O O . GLY A 1 124 ? 2.340 10.502 -14.976 1.00 95.44 124 GLY A O 1
ATOM 962 N N . LYS A 1 125 ? 3.948 10.947 -16.486 1.00 97.25 125 LYS A N 1
ATOM 963 C CA . LYS A 1 125 ? 3.377 12.213 -16.964 1.00 97.25 125 LYS A CA 1
ATOM 964 C C . LYS A 1 125 ? 2.056 11.993 -17.710 1.00 97.25 125 LYS A C 1
ATOM 966 O O . LYS A 1 125 ? 1.060 12.590 -17.308 1.00 97.25 125 LYS A O 1
ATOM 971 N N . ALA A 1 126 ? 2.021 11.088 -18.688 1.00 97.12 126 ALA A N 1
ATOM 972 C CA . ALA A 1 126 ? 0.817 10.753 -19.451 1.00 97.12 126 ALA A CA 1
ATOM 973 C C . ALA A 1 126 ? -0.337 10.316 -18.530 1.00 97.12 126 ALA A C 1
ATOM 975 O O . ALA A 1 126 ? -1.463 10.800 -18.643 1.00 97.12 126 ALA A O 1
ATOM 976 N N . ARG A 1 127 ? -0.048 9.500 -17.503 1.00 97.19 127 ARG A N 1
ATOM 977 C CA . ARG A 1 127 ? -1.049 9.119 -16.488 1.00 97.19 127 ARG A CA 1
ATOM 978 C C . ARG A 1 127 ? -1.591 10.296 -15.678 1.00 97.19 127 ARG A C 1
ATOM 980 O O . ARG A 1 127 ? -2.774 10.281 -15.338 1.00 97.19 127 ARG A O 1
ATOM 987 N N . ARG A 1 128 ? -0.761 11.292 -15.342 1.00 95.50 128 ARG A N 1
ATOM 988 C CA . ARG A 1 128 ? -1.210 12.515 -14.646 1.00 95.50 128 ARG A CA 1
ATOM 989 C C . ARG A 1 128 ? -2.100 13.377 -15.540 1.00 95.50 128 ARG A C 1
ATOM 991 O O . ARG A 1 128 ? -3.068 13.950 -15.049 1.00 95.50 128 ARG A O 1
ATOM 998 N N . GLU A 1 129 ? -1.803 13.410 -16.833 1.00 97.56 129 GLU A N 1
ATOM 999 C CA . GLU A 1 129 ? -2.571 14.131 -17.856 1.00 97.56 129 GLU A CA 1
ATOM 1000 C C . GLU A 1 129 ? -3.823 13.364 -18.325 1.00 97.56 129 GLU A C 1
ATOM 1002 O O . GLU A 1 129 ? -4.649 13.921 -19.039 1.00 97.56 129 GLU A O 1
ATOM 1007 N N . ARG A 1 130 ? -4.018 12.124 -17.846 1.00 96.88 130 ARG A N 1
ATOM 1008 C CA . ARG A 1 130 ? -5.097 11.196 -18.242 1.00 96.88 130 ARG A CA 1
ATOM 1009 C C . ARG A 1 130 ? -5.040 10.771 -19.714 1.00 96.88 130 ARG A C 1
ATOM 1011 O O . ARG A 1 130 ? -6.049 10.330 -20.260 1.00 96.88 130 ARG A O 1
ATOM 1018 N N . ASP A 1 131 ? -3.863 10.842 -20.322 1.00 97.69 131 ASP A N 1
ATOM 1019 C CA . ASP A 1 131 ? -3.594 10.255 -21.631 1.00 97.69 131 ASP A CA 1
ATOM 1020 C C . ASP A 1 131 ? -3.229 8.772 -21.457 1.00 97.69 131 ASP A C 1
ATOM 1022 O O . ASP A 1 131 ? -2.068 8.381 -21.290 1.00 97.69 131 ASP A O 1
ATOM 1026 N N . TYR A 1 132 ? -4.263 7.935 -21.381 1.00 95.38 132 TYR A N 1
ATOM 1027 C CA . TYR A 1 132 ? -4.091 6.505 -21.129 1.00 95.38 132 TYR A CA 1
ATOM 1028 C C . TYR A 1 132 ? -3.602 5.735 -22.357 1.00 95.38 132 TYR A C 1
ATOM 1030 O O . TYR A 1 132 ? -2.942 4.712 -22.188 1.00 95.38 132 TYR A O 1
ATOM 1038 N N . GLU A 1 133 ? -3.855 6.236 -23.567 1.00 97.62 133 GLU A N 1
ATOM 1039 C CA . GLU A 1 133 ? -3.375 5.605 -24.799 1.00 97.62 133 GLU A CA 1
ATOM 1040 C C . GLU A 1 133 ? -1.849 5.702 -24.886 1.00 97.62 133 GLU A C 1
ATOM 1042 O O . GLU A 1 133 ? -1.165 4.684 -25.034 1.00 97.62 133 GLU A O 1
ATOM 1047 N N . VAL A 1 134 ? -1.289 6.901 -24.676 1.00 97.44 134 VAL A N 1
ATOM 1048 C CA . VAL A 1 134 ? 0.168 7.091 -24.619 1.00 97.44 134 VAL A CA 1
ATOM 1049 C C . VAL A 1 134 ? 0.772 6.277 -23.474 1.00 97.44 134 VAL A C 1
ATOM 1051 O O . VAL A 1 134 ? 1.765 5.574 -23.667 1.00 97.44 134 VAL A O 1
ATOM 1054 N N . ALA A 1 135 ? 0.146 6.274 -22.295 1.00 97.00 135 ALA A N 1
ATOM 1055 C CA . ALA A 1 135 ? 0.633 5.474 -21.175 1.00 97.00 135 ALA A CA 1
ATOM 1056 C C . ALA A 1 135 ? 0.683 3.960 -21.494 1.00 97.00 135 ALA A C 1
ATOM 1058 O O . ALA A 1 135 ? 1.645 3.282 -21.126 1.00 97.00 135 ALA A O 1
ATOM 1059 N N . ASP A 1 136 ? -0.311 3.408 -22.189 1.00 96.88 136 ASP A N 1
ATOM 1060 C CA . ASP A 1 136 ? -0.332 1.979 -22.519 1.00 96.88 136 ASP A CA 1
ATOM 1061 C C . ASP A 1 136 ? 0.665 1.599 -23.617 1.00 96.88 136 ASP A C 1
ATOM 1063 O O . ASP A 1 136 ? 1.282 0.529 -23.535 1.00 96.88 136 ASP A O 1
ATOM 1067 N N . THR A 1 137 ? 0.910 2.480 -24.591 1.00 98.06 137 THR A N 1
ATOM 1068 C CA . THR A 1 137 ? 1.970 2.252 -25.590 1.00 98.06 137 THR A CA 1
ATOM 1069 C C . THR A 1 137 ? 3.352 2.185 -24.937 1.00 98.06 137 THR A C 1
ATOM 1071 O O . THR A 1 137 ? 4.107 1.242 -25.186 1.00 98.06 137 THR A O 1
ATOM 1074 N N . ILE A 1 138 ? 3.655 3.111 -24.020 1.00 97.75 138 ILE A N 1
ATOM 1075 C CA . ILE A 1 138 ? 4.927 3.131 -23.288 1.00 97.75 138 ILE A CA 1
ATOM 1076 C C . ILE A 1 138 ? 5.063 1.896 -22.391 1.00 97.75 138 ILE A C 1
ATOM 1078 O O . ILE A 1 138 ? 6.112 1.249 -22.373 1.00 97.75 138 ILE A O 1
ATOM 1082 N N . ARG A 1 139 ? 3.993 1.516 -21.683 1.00 97.56 139 ARG A N 1
ATOM 1083 C CA . ARG A 1 139 ? 3.983 0.314 -20.839 1.00 97.56 139 ARG A CA 1
ATOM 1084 C C . ARG A 1 139 ? 4.232 -0.956 -21.656 1.00 97.56 139 ARG A C 1
ATOM 1086 O O . ARG A 1 139 ? 4.995 -1.813 -21.221 1.00 97.56 139 ARG A O 1
ATOM 1093 N N . THR A 1 140 ? 3.602 -1.084 -22.823 1.00 97.19 140 THR A N 1
ATOM 1094 C CA . THR A 1 140 ? 3.776 -2.251 -23.706 1.00 97.19 140 THR A CA 1
ATOM 1095 C C . THR A 1 140 ? 5.212 -2.349 -24.207 1.00 97.19 140 THR A C 1
ATOM 1097 O O . THR A 1 140 ? 5.789 -3.435 -24.198 1.00 97.19 140 THR A O 1
ATOM 1100 N N . ARG A 1 141 ? 5.812 -1.208 -24.567 1.00 96.62 141 ARG A N 1
ATOM 1101 C CA . ARG A 1 141 ? 7.216 -1.135 -24.974 1.00 96.62 141 ARG A CA 1
ATOM 1102 C C . ARG A 1 141 ? 8.156 -1.598 -23.860 1.00 96.62 141 ARG A C 1
ATOM 1104 O O . ARG A 1 141 ? 8.923 -2.528 -24.083 1.00 96.62 141 ARG A O 1
ATOM 1111 N N . LEU A 1 142 ? 8.031 -1.039 -22.656 1.00 95.62 142 LEU A N 1
ATOM 1112 C CA . LEU A 1 142 ? 8.861 -1.435 -21.511 1.00 95.62 142 LEU A CA 1
ATOM 1113 C C . LEU A 1 142 ? 8.691 -2.923 -21.163 1.00 95.62 142 LEU A C 1
ATOM 1115 O O . LEU A 1 142 ? 9.673 -3.625 -20.928 1.00 95.62 142 LEU A O 1
ATOM 1119 N N . ARG A 1 143 ? 7.462 -3.451 -21.234 1.00 95.19 143 ARG A N 1
ATOM 1120 C CA . ARG A 1 143 ? 7.202 -4.876 -20.984 1.00 95.19 143 ARG A CA 1
ATOM 1121 C C . ARG A 1 143 ? 7.805 -5.788 -22.052 1.00 95.19 143 ARG A C 1
ATOM 1123 O O . ARG A 1 143 ? 8.231 -6.890 -21.721 1.00 95.19 143 ARG A O 1
ATOM 1130 N N . SER A 1 144 ? 7.864 -5.348 -23.311 1.00 95.06 144 SER A N 1
ATOM 1131 C CA . SER A 1 144 ? 8.552 -6.100 -24.372 1.00 95.06 144 SER A CA 1
ATOM 1132 C C . SER A 1 144 ? 10.065 -6.191 -24.145 1.00 95.06 144 SER A C 1
ATOM 1134 O O . SER A 1 144 ? 10.687 -7.159 -24.570 1.00 95.06 144 SER A O 1
ATOM 1136 N N . GLU A 1 145 ? 10.628 -5.232 -23.406 1.00 94.00 145 GLU A N 1
ATOM 1137 C CA . GLU A 1 145 ? 12.023 -5.209 -22.948 1.00 94.00 145 GLU A CA 1
ATOM 1138 C C . GLU A 1 145 ? 12.202 -5.936 -21.596 1.00 94.00 145 GLU A C 1
ATOM 1140 O O . GLU A 1 145 ? 13.305 -5.996 -21.063 1.00 94.00 145 GLU A O 1
ATOM 1145 N N . GLY A 1 146 ? 11.131 -6.522 -21.042 1.00 93.75 146 GLY A N 1
ATOM 1146 C CA . GLY A 1 146 ? 11.155 -7.271 -19.783 1.00 93.75 146 GLY A CA 1
ATOM 1147 C C . GLY A 1 146 ? 11.114 -6.405 -18.522 1.00 93.75 146 GLY A C 1
ATOM 1148 O O . GLY A 1 146 ? 11.358 -6.915 -17.431 1.00 93.75 146 GLY A O 1
ATOM 1149 N N . ILE A 1 147 ? 10.797 -5.115 -18.649 1.00 93.75 147 ILE A N 1
ATOM 1150 C CA . ILE A 1 147 ? 10.844 -4.149 -17.549 1.00 93.75 147 ILE A CA 1
ATOM 1151 C C . ILE A 1 147 ? 9.435 -3.631 -17.247 1.00 93.75 147 ILE A C 1
ATOM 1153 O O . ILE A 1 147 ? 8.684 -3.245 -18.143 1.00 93.75 147 ILE A O 1
ATOM 1157 N N . GLU A 1 148 ? 9.050 -3.588 -15.972 1.00 94.50 148 GLU A N 1
ATOM 1158 C CA . GLU A 1 148 ? 7.744 -3.059 -15.573 1.00 94.50 148 GLU A CA 1
ATOM 1159 C C . GLU A 1 148 ? 7.838 -1.552 -15.280 1.00 94.50 148 GLU A C 1
ATOM 1161 O O . GLU A 1 148 ? 8.573 -1.102 -14.401 1.00 94.50 148 GLU A O 1
ATOM 1166 N N . ALA A 1 149 ? 7.046 -0.753 -16.004 1.00 93.75 149 ALA A N 1
ATOM 1167 C CA . ALA A 1 149 ? 7.075 0.712 -15.926 1.00 93.75 149 ALA A CA 1
ATOM 1168 C C . ALA A 1 149 ? 6.819 1.269 -14.513 1.00 93.75 149 ALA A C 1
ATOM 1170 O O . ALA A 1 149 ? 7.345 2.320 -14.146 1.00 93.75 149 ALA A O 1
ATOM 1171 N N . ALA A 1 150 ? 5.997 0.572 -13.722 1.00 91.81 150 ALA A N 1
ATOM 1172 C CA . ALA A 1 150 ? 5.659 0.985 -12.364 1.00 91.81 150 ALA A CA 1
ATOM 1173 C C . ALA A 1 150 ? 6.841 0.853 -11.396 1.00 91.81 150 ALA A C 1
ATOM 1175 O O . ALA A 1 150 ? 6.997 1.705 -10.523 1.00 91.81 150 ALA A O 1
ATOM 1176 N N . ASP A 1 151 ? 7.661 -0.182 -11.566 1.00 92.12 151 ASP A N 1
ATOM 1177 C CA . ASP A 1 151 ? 8.783 -0.449 -10.672 1.00 92.12 151 ASP A CA 1
ATOM 1178 C C . ASP A 1 151 ? 9.906 0.572 -10.932 1.00 92.12 151 ASP A C 1
ATOM 1180 O O . ASP A 1 151 ? 10.392 1.186 -9.986 1.00 92.12 151 ASP A O 1
ATOM 1184 N N . LEU A 1 152 ? 10.190 0.889 -12.206 1.00 91.56 152 LEU A N 1
ATOM 1185 C CA . LEU A 1 152 ? 11.122 1.965 -12.575 1.00 91.56 152 LEU A CA 1
ATOM 1186 C C . LEU A 1 152 ? 10.691 3.341 -12.069 1.00 91.56 152 LEU A C 1
ATOM 1188 O O . LEU A 1 152 ? 11.521 4.120 -11.607 1.00 91.56 152 LEU A O 1
ATOM 1192 N N . LEU A 1 153 ? 9.399 3.672 -12.175 1.00 92.75 153 LEU A N 1
ATOM 1193 C CA . LEU A 1 153 ? 8.911 4.965 -11.701 1.00 92.75 153 LEU A CA 1
ATOM 1194 C C . LEU A 1 153 ? 9.046 5.078 -10.177 1.00 92.75 153 LEU A C 1
ATOM 1196 O O . LEU A 1 153 ? 9.433 6.132 -9.680 1.00 92.75 153 LEU A O 1
ATOM 1200 N N . PHE A 1 154 ? 8.751 3.999 -9.448 1.00 91.25 154 PHE A N 1
ATOM 1201 C CA . PHE A 1 154 ? 8.917 3.956 -7.998 1.00 91.25 154 PHE A CA 1
ATOM 1202 C C . PHE A 1 154 ? 10.387 4.101 -7.592 1.00 91.25 154 PHE A C 1
ATOM 1204 O O . PHE A 1 154 ? 10.699 4.846 -6.664 1.00 91.25 154 PHE A O 1
ATOM 1211 N N . GLU A 1 155 ? 11.293 3.428 -8.298 1.00 89.19 155 GLU A N 1
ATOM 1212 C CA . GLU A 1 155 ? 12.731 3.510 -8.049 1.00 89.19 155 GLU A CA 1
ATOM 1213 C C . GLU A 1 155 ? 13.266 4.926 -8.314 1.00 89.19 155 GLU A C 1
ATOM 1215 O O . GLU A 1 155 ? 13.950 5.500 -7.469 1.00 89.19 155 GLU A O 1
ATOM 1220 N N . LEU A 1 156 ? 12.840 5.551 -9.416 1.00 90.31 156 LEU A N 1
ATOM 1221 C CA . LEU A 1 156 ? 13.147 6.945 -9.741 1.00 90.31 156 LEU A CA 1
ATOM 1222 C C . LEU A 1 156 ? 12.622 7.940 -8.700 1.00 90.31 156 LEU A C 1
ATOM 1224 O O . LEU A 1 156 ? 13.318 8.897 -8.365 1.00 90.31 156 LEU A O 1
ATOM 1228 N N . GLU A 1 157 ? 11.404 7.739 -8.195 1.00 88.56 157 GLU A N 1
ATOM 1229 C CA . GLU A 1 157 ? 10.806 8.600 -7.167 1.00 88.56 157 GLU A CA 1
ATOM 1230 C C . GLU A 1 157 ? 11.491 8.423 -5.805 1.00 88.56 157 GLU A C 1
ATOM 1232 O O . GLU A 1 157 ? 11.640 9.386 -5.055 1.00 88.56 157 GLU A O 1
ATOM 1237 N N . THR A 1 158 ? 11.947 7.206 -5.499 1.00 88.56 158 THR A N 1
ATOM 1238 C CA . THR A 1 158 ? 12.552 6.872 -4.203 1.00 88.56 158 THR A CA 1
ATOM 1239 C C . THR A 1 158 ? 14.028 7.258 -4.133 1.00 88.56 158 THR A C 1
ATOM 1241 O O . THR A 1 158 ? 14.483 7.763 -3.108 1.00 88.56 158 THR A O 1
ATOM 1244 N N . PHE A 1 159 ? 14.782 7.021 -5.205 1.00 86.62 159 PHE A N 1
ATOM 1245 C CA . PHE A 1 159 ? 16.244 7.098 -5.196 1.00 86.62 159 PHE A CA 1
ATOM 1246 C C . PHE A 1 159 ? 16.810 8.150 -6.159 1.00 86.62 159 PHE A C 1
ATOM 1248 O O . PHE A 1 159 ? 18.013 8.405 -6.157 1.00 86.62 159 PHE A O 1
ATOM 1255 N N . GLY A 1 160 ? 15.958 8.794 -6.960 1.00 83.75 160 GLY A N 1
ATOM 1256 C CA . GLY A 1 160 ? 16.383 9.751 -7.976 1.00 83.75 160 GLY A CA 1
ATOM 1257 C C . GLY A 1 160 ? 16.996 9.087 -9.213 1.00 83.75 160 GLY A C 1
ATOM 1258 O O . GLY A 1 160 ? 17.354 7.908 -9.220 1.00 83.75 160 GLY A O 1
ATOM 1259 N N . ILE A 1 161 ? 17.123 9.878 -10.283 1.00 75.38 161 ILE A N 1
ATOM 1260 C CA . ILE A 1 161 ? 17.583 9.444 -11.617 1.00 75.38 161 ILE A CA 1
ATOM 1261 C C . ILE A 1 161 ? 19.0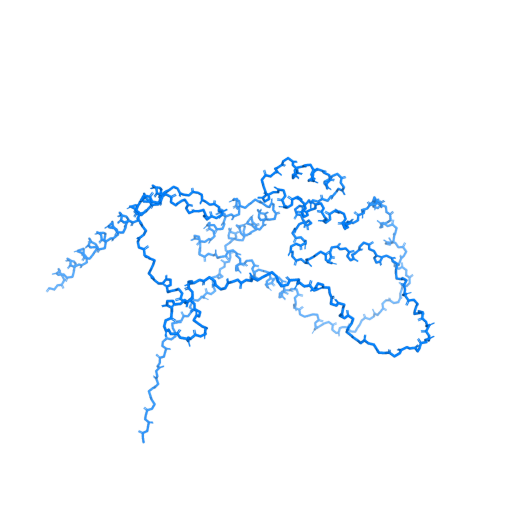01 8.860 -11.582 1.00 75.38 161 ILE A C 1
ATOM 1263 O O . ILE A 1 161 ? 19.301 7.938 -12.338 1.00 75.38 161 ILE A O 1
ATOM 1267 N N . ASP A 1 162 ? 19.847 9.367 -10.687 1.00 71.94 162 ASP A N 1
ATOM 1268 C CA . ASP A 1 162 ? 21.268 9.018 -10.646 1.00 71.94 162 ASP A CA 1
ATOM 1269 C C . ASP A 1 162 ? 21.531 7.617 -10.077 1.00 71.94 162 ASP A C 1
ATOM 1271 O O . ASP A 1 162 ? 22.577 7.040 -10.349 1.00 71.94 162 ASP A O 1
ATOM 1275 N N . SER A 1 163 ? 20.584 7.038 -9.334 1.00 73.06 163 SER A N 1
ATOM 1276 C CA . SER A 1 163 ? 20.752 5.707 -8.731 1.00 73.06 163 SER A CA 1
ATOM 1277 C C . SER A 1 163 ? 20.549 4.557 -9.725 1.00 73.06 163 SER A C 1
ATOM 1279 O O . SER A 1 163 ? 21.301 3.589 -9.708 1.00 73.06 163 SER A O 1
ATOM 1281 N N . VAL A 1 164 ? 19.582 4.690 -10.639 1.00 61.97 164 VAL A N 1
ATOM 1282 C CA . VAL A 1 164 ? 19.126 3.609 -11.535 1.00 61.97 164 VAL A CA 1
ATOM 1283 C C . VAL A 1 164 ? 20.163 3.271 -12.615 1.00 61.97 164 VAL A C 1
ATOM 1285 O O . VAL A 1 164 ? 20.162 2.181 -13.176 1.00 61.97 164 VAL A O 1
ATOM 1288 N N . VAL A 1 165 ? 21.070 4.204 -12.920 1.00 60.59 165 VAL A N 1
ATOM 1289 C CA . VAL A 1 165 ? 22.054 4.066 -14.007 1.00 60.59 165 VAL A CA 1
ATOM 1290 C C . VAL A 1 165 ? 23.368 3.427 -13.531 1.00 60.59 165 VAL A C 1
ATOM 1292 O O . VAL A 1 165 ? 24.158 2.968 -14.353 1.00 60.59 165 VAL A O 1
ATOM 1295 N N . LEU A 1 166 ? 23.619 3.361 -12.219 1.00 56.31 166 LEU A N 1
ATOM 1296 C CA . LEU A 1 166 ? 24.953 3.039 -11.705 1.00 56.31 166 LEU A CA 1
ATOM 1297 C C . LEU A 1 166 ? 25.360 1.565 -11.850 1.00 56.31 166 LEU A C 1
ATOM 1299 O O . LEU A 1 166 ? 26.556 1.302 -11.906 1.00 56.31 166 LEU A O 1
ATOM 1303 N N . ASP A 1 167 ? 24.437 0.617 -12.008 1.00 55.22 167 ASP A N 1
ATOM 1304 C CA . ASP A 1 167 ? 24.809 -0.809 -12.005 1.00 55.22 167 ASP A CA 1
ATOM 1305 C C . ASP A 1 167 ? 25.089 -1.411 -13.393 1.00 55.22 167 ASP A C 1
ATOM 1307 O O . ASP A 1 167 ? 25.732 -2.454 -13.489 1.00 55.22 167 ASP A O 1
ATOM 1311 N N . ALA A 1 168 ? 24.674 -0.762 -14.486 1.00 55.88 168 ALA A N 1
ATOM 1312 C CA . ALA A 1 168 ? 24.848 -1.324 -15.832 1.00 55.88 168 ALA A CA 1
ATOM 1313 C C . ALA A 1 168 ? 26.228 -1.036 -16.462 1.00 55.88 168 ALA A C 1
ATOM 1315 O O . ALA A 1 168 ? 26.648 -1.755 -17.365 1.00 55.88 168 ALA A O 1
ATOM 1316 N N . GLU A 1 169 ? 26.946 -0.010 -15.993 1.00 52.34 169 GLU A N 1
ATOM 1317 C CA . GLU A 1 169 ? 28.176 0.485 -16.642 1.00 52.34 169 GLU A CA 1
ATOM 1318 C C . GLU A 1 169 ? 29.472 0.088 -15.890 1.00 52.34 169 GLU A C 1
ATOM 1320 O O . GLU A 1 169 ? 30.568 0.248 -16.422 1.00 52.34 169 GLU A O 1
ATOM 1325 N N . HIS A 1 170 ? 29.396 -0.478 -14.675 1.00 50.06 170 HIS A N 1
ATOM 1326 C CA . HIS A 1 170 ? 30.580 -0.767 -13.836 1.00 50.06 170 HIS A CA 1
ATOM 1327 C C . HIS A 1 170 ? 31.213 -2.161 -14.043 1.00 50.06 170 HIS A C 1
ATOM 1329 O O . HIS A 1 170 ? 31.983 -2.635 -13.209 1.00 50.06 170 HIS A O 1
ATOM 1335 N N . GLY A 1 171 ? 30.967 -2.800 -15.191 1.00 48.75 171 GLY A N 1
ATOM 1336 C CA . GLY A 1 171 ? 31.609 -4.064 -15.580 1.00 48.75 171 GLY A CA 1
ATOM 1337 C C . GLY A 1 171 ? 33.082 -3.956 -16.005 1.00 48.75 171 GLY A C 1
ATOM 1338 O O . GLY A 1 171 ? 33.728 -4.981 -16.203 1.00 48.75 171 GLY A O 1
ATOM 1339 N N . VAL A 1 172 ? 33.652 -2.753 -16.129 1.00 47.19 172 VAL A N 1
ATOM 1340 C CA . VAL A 1 172 ? 35.089 -2.571 -16.383 1.00 47.19 172 VAL A CA 1
ATOM 1341 C C . VAL A 1 172 ? 35.614 -1.438 -15.508 1.00 47.19 172 VAL A C 1
ATOM 1343 O O . VAL A 1 172 ? 35.488 -0.260 -15.829 1.00 47.19 172 VAL A O 1
ATOM 1346 N N . SER A 1 173 ? 36.265 -1.817 -14.409 1.00 45.78 173 SER A N 1
ATOM 1347 C CA . SER A 1 173 ? 37.238 -0.980 -13.708 1.00 45.78 173 SER A CA 1
ATOM 1348 C C . SER A 1 173 ? 38.397 -0.668 -14.662 1.00 45.78 173 SER A C 1
ATOM 1350 O O . SER A 1 173 ? 39.407 -1.365 -14.700 1.00 45.78 173 SER A O 1
ATOM 1352 N N . SER A 1 174 ? 38.226 0.355 -15.496 1.00 41.47 174 SER A N 1
ATOM 1353 C CA . SER A 1 174 ? 39.342 1.079 -16.088 1.00 41.47 174 SER A CA 1
ATOM 1354 C C . SER A 1 174 ? 39.541 2.315 -15.236 1.00 41.47 174 SER A C 1
ATOM 1356 O O . SER A 1 174 ? 38.825 3.304 -15.380 1.00 41.47 174 SER A O 1
ATOM 1358 N N . SER A 1 175 ? 40.493 2.227 -14.310 1.00 44.50 175 SER A N 1
ATOM 1359 C CA . SER A 1 175 ? 41.076 3.388 -13.648 1.00 44.50 175 SER A CA 1
ATOM 1360 C C . SER A 1 175 ? 41.292 4.499 -14.681 1.00 44.50 175 SER A C 1
ATOM 1362 O O . SER A 1 175 ? 41.988 4.255 -15.671 1.00 44.50 175 SER A O 1
ATOM 1364 N N . PRO A 1 176 ? 40.738 5.708 -14.498 1.00 44.69 176 PRO A N 1
ATOM 1365 C CA . PRO A 1 176 ? 41.161 6.838 -15.301 1.00 44.69 176 PRO A CA 1
ATOM 1366 C C . PRO A 1 176 ? 42.617 7.129 -14.926 1.00 44.69 176 PRO A C 1
ATOM 1368 O O . PRO A 1 176 ? 42.902 7.681 -13.865 1.00 44.69 176 PRO A O 1
ATOM 1371 N N . SER A 1 177 ? 43.553 6.694 -15.772 1.00 41.88 177 SER A N 1
ATOM 1372 C CA . SER A 1 177 ? 44.927 7.184 -15.731 1.00 41.88 177 SER A CA 1
ATOM 1373 C C . SER A 1 177 ? 44.878 8.697 -15.884 1.00 41.88 177 SER A C 1
ATOM 1375 O O . SER A 1 177 ? 44.439 9.207 -16.915 1.00 41.88 177 SER A O 1
ATOM 1377 N N . SER A 1 178 ? 45.313 9.387 -14.832 1.00 44.19 178 SER A N 1
ATOM 1378 C CA . SER A 1 178 ? 45.613 10.811 -14.829 1.00 44.19 178 SER A CA 1
ATOM 1379 C C . SER A 1 178 ? 46.366 11.209 -16.099 1.00 44.19 178 SER A C 1
ATOM 1381 O O . SER A 1 178 ? 47.450 10.669 -16.336 1.00 44.19 178 SER A O 1
ATOM 1383 N N . PRO A 1 179 ? 45.873 12.176 -16.885 1.00 52.94 179 PRO A N 1
ATOM 1384 C CA . PRO A 1 179 ? 46.764 12.964 -17.706 1.00 52.94 179 PRO A CA 1
ATOM 1385 C C . PRO A 1 179 ? 47.522 13.910 -16.768 1.00 52.94 179 PRO A C 1
ATOM 1387 O O . PRO A 1 179 ? 46.964 14.868 -16.233 1.00 52.94 179 PRO A O 1
ATOM 1390 N N . GLU A 1 180 ? 48.796 13.601 -16.526 1.00 53.25 180 GLU A N 1
ATOM 1391 C CA . GLU A 1 180 ? 49.775 14.637 -16.216 1.00 53.25 180 GLU A CA 1
ATOM 1392 C C . GLU A 1 180 ? 49.818 15.583 -17.418 1.00 53.25 180 GLU A C 1
ATOM 1394 O O . GLU A 1 180 ? 50.346 15.233 -18.470 1.00 53.25 180 GLU A O 1
ATOM 1399 N N . GLU A 1 181 ? 49.249 16.776 -17.279 1.00 47.34 181 GLU A N 1
ATOM 1400 C CA . GLU A 1 181 ? 49.632 17.893 -18.133 1.00 47.34 181 GLU A CA 1
ATOM 1401 C C . GLU A 1 181 ? 49.804 19.144 -17.274 1.00 47.34 181 GLU A C 1
ATOM 1403 O O . GLU A 1 181 ? 48.864 19.811 -16.840 1.00 47.34 181 GLU A O 1
ATOM 1408 N N . GLU A 1 182 ? 51.073 19.403 -16.978 1.00 52.53 182 GLU A N 1
ATOM 1409 C CA . GLU A 1 182 ? 51.582 20.690 -16.548 1.00 52.53 182 GLU A CA 1
ATOM 1410 C C . GLU A 1 182 ? 51.291 21.761 -17.609 1.00 52.53 182 GLU A C 1
ATOM 1412 O O . GLU A 1 182 ? 51.732 21.613 -18.744 1.00 52.53 182 GLU A O 1
ATOM 1417 N N . ALA A 1 183 ? 50.637 22.866 -17.231 1.00 46.72 183 ALA A N 1
ATOM 1418 C CA . ALA A 1 183 ? 51.022 24.223 -17.650 1.00 46.72 183 ALA A CA 1
ATOM 1419 C C . ALA A 1 183 ? 50.073 25.304 -17.092 1.00 46.72 183 ALA A C 1
ATOM 1421 O O . ALA A 1 183 ? 48.964 25.514 -17.569 1.00 46.72 183 ALA A O 1
ATOM 1422 N N . SER A 1 184 ? 50.578 26.026 -16.090 1.00 55.81 184 SER A N 1
ATOM 1423 C CA . SER A 1 184 ? 50.543 27.491 -15.939 1.00 55.81 184 SER A CA 1
ATOM 1424 C C . SER A 1 184 ? 49.478 28.302 -16.711 1.00 55.81 184 SER A C 1
ATOM 1426 O O . SER A 1 184 ? 49.607 28.549 -17.910 1.00 55.81 184 SER A O 1
ATOM 1428 N N . GLY A 1 185 ? 48.528 28.883 -15.970 1.00 45.78 185 GLY A N 1
ATOM 1429 C CA . GLY A 1 185 ? 47.731 30.039 -16.396 1.00 45.78 185 GLY A CA 1
ATOM 1430 C C . GLY A 1 185 ? 47.054 30.719 -15.193 1.00 45.78 185 GLY A C 1
ATOM 1431 O O . GLY A 1 185 ? 46.451 30.016 -14.381 1.00 45.78 185 GLY A O 1
ATOM 1432 N N . PRO A 1 186 ? 47.167 32.050 -15.004 1.00 61.25 186 PRO A N 1
ATOM 1433 C CA . PRO A 1 186 ? 46.645 32.713 -13.814 1.00 61.25 186 PRO A CA 1
ATOM 1434 C C . PRO A 1 186 ? 45.133 32.982 -13.900 1.00 61.25 186 PRO A C 1
ATOM 1436 O O . PRO A 1 186 ? 44.653 33.595 -14.845 1.00 61.25 186 PRO A O 1
ATOM 1439 N N . ALA A 1 187 ? 44.438 32.525 -12.857 1.00 56.22 187 ALA A N 1
ATOM 1440 C CA . ALA A 1 187 ? 43.259 33.095 -12.199 1.00 56.22 187 ALA A CA 1
ATOM 1441 C C . ALA A 1 187 ? 42.263 33.938 -13.024 1.00 56.22 187 ALA A C 1
ATOM 1443 O O . ALA A 1 187 ? 42.487 35.124 -13.250 1.00 56.22 187 ALA A O 1
ATOM 1444 N N . ASP A 1 188 ? 41.067 33.375 -13.228 1.00 55.69 188 ASP A N 1
ATOM 1445 C CA . ASP A 1 188 ? 39.823 34.120 -12.987 1.00 55.69 188 ASP A CA 1
ATOM 1446 C C . ASP A 1 188 ? 38.714 33.157 -12.486 1.00 55.69 188 ASP A C 1
ATOM 1448 O O . ASP A 1 188 ? 38.105 32.437 -13.280 1.00 55.69 188 ASP A O 1
ATOM 1452 N N . PRO A 1 189 ? 38.487 33.024 -11.161 1.00 62.06 189 PRO A N 1
ATOM 1453 C CA . PRO A 1 189 ? 37.675 31.940 -10.592 1.00 62.06 189 PRO A CA 1
AT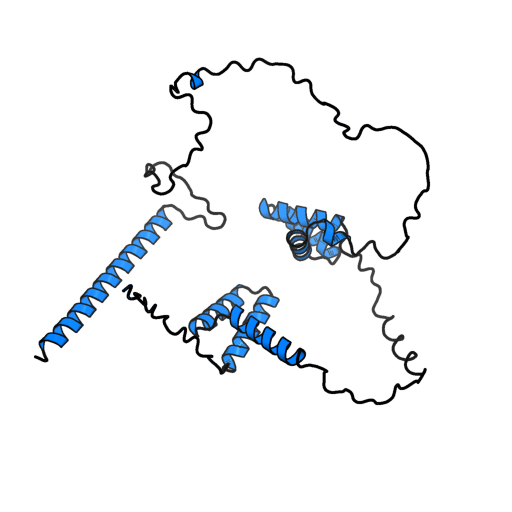OM 1454 C C . PRO A 1 189 ? 36.156 32.171 -10.622 1.00 62.06 189 PRO A C 1
ATOM 1456 O O . PRO A 1 189 ? 35.419 31.390 -10.028 1.00 62.06 189 PRO A O 1
ATOM 1459 N N . LEU A 1 190 ? 35.651 33.207 -11.291 1.00 52.34 190 LEU A N 1
ATOM 1460 C CA . LEU A 1 190 ? 34.210 33.445 -11.405 1.00 52.34 190 LEU A CA 1
ATOM 1461 C C . LEU A 1 190 ? 33.874 33.918 -12.814 1.00 52.34 190 LEU A C 1
ATOM 1463 O O . LEU A 1 190 ? 33.636 35.103 -13.022 1.00 52.34 190 LEU A O 1
ATOM 1467 N N . GLY A 1 191 ? 33.842 32.981 -13.766 1.00 52.12 191 GLY A N 1
ATOM 1468 C CA . GLY A 1 191 ? 33.405 33.183 -15.152 1.00 52.12 191 GLY A CA 1
ATOM 1469 C C . GLY A 1 191 ? 31.948 33.645 -15.270 1.00 52.12 191 GLY A C 1
ATOM 1470 O O . GLY A 1 191 ? 31.097 32.942 -15.809 1.00 52.12 191 GLY A O 1
ATOM 1471 N N . TYR A 1 192 ? 31.655 34.835 -14.756 1.00 58.81 192 TYR A N 1
ATOM 1472 C CA . TYR A 1 192 ? 30.390 35.519 -14.886 1.00 58.81 192 TYR A CA 1
ATOM 1473 C C . TYR A 1 192 ? 30.432 36.309 -16.186 1.00 58.81 192 TYR A C 1
ATOM 1475 O O . TYR A 1 192 ? 31.011 37.391 -16.267 1.00 58.81 192 TYR A O 1
ATOM 1483 N N . VAL A 1 193 ? 29.820 35.747 -17.222 1.00 57.53 193 VAL A N 1
ATOM 1484 C CA . VAL A 1 193 ? 29.524 36.481 -18.447 1.00 57.53 193 VAL A CA 1
ATOM 1485 C C . VAL A 1 193 ? 28.188 37.199 -18.215 1.00 57.53 193 VAL A C 1
ATOM 1487 O O . VAL A 1 193 ? 27.158 36.531 -18.106 1.00 57.53 193 VAL A O 1
ATOM 1490 N N . PRO A 1 194 ? 28.148 38.539 -18.095 1.00 52.62 194 PRO A N 1
ATOM 1491 C CA . PRO A 1 194 ? 26.890 39.259 -17.968 1.00 52.62 194 PRO A CA 1
ATOM 1492 C C . PRO A 1 194 ? 26.151 39.200 -19.308 1.00 52.62 194 PRO A C 1
ATOM 1494 O O . PRO A 1 194 ? 26.444 39.943 -20.243 1.00 52.62 194 PRO A O 1
ATOM 1497 N N . HIS A 1 195 ? 25.184 38.297 -19.414 1.00 49.56 195 HIS A N 1
ATOM 1498 C CA . HIS A 1 195 ? 24.210 38.321 -20.495 1.00 49.56 195 HIS A CA 1
ATOM 1499 C C . HIS A 1 195 ? 23.073 39.278 -20.115 1.00 49.56 195 HIS A C 1
ATOM 1501 O O . HIS A 1 195 ? 22.521 39.189 -19.021 1.00 49.56 195 HIS A O 1
ATOM 1507 N N . ALA A 1 196 ? 22.704 40.135 -21.066 1.00 47.56 196 ALA A N 1
ATOM 1508 C CA . ALA A 1 196 ? 21.560 41.048 -21.067 1.00 47.56 196 ALA A CA 1
ATOM 1509 C C . ALA A 1 196 ? 21.738 42.396 -20.341 1.00 47.56 196 ALA A C 1
ATOM 1511 O O . ALA A 1 196 ? 21.259 42.626 -19.230 1.00 47.56 196 ALA A O 1
ATOM 1512 N N . SER A 1 197 ? 22.276 43.362 -21.091 1.00 49.22 197 SER A N 1
ATOM 1513 C CA . SER A 1 197 ? 21.817 44.752 -21.016 1.00 49.22 197 SER A CA 1
ATOM 1514 C C . SER A 1 197 ? 20.320 44.786 -21.331 1.00 49.22 197 SER A C 1
ATOM 1516 O O . SER A 1 197 ? 19.913 44.749 -22.491 1.00 49.22 197 SER A O 1
ATOM 1518 N N . ARG A 1 198 ? 19.483 44.803 -20.292 1.00 42.25 198 ARG A N 1
ATOM 1519 C CA . ARG A 1 198 ? 18.049 45.064 -20.426 1.00 42.25 198 ARG A CA 1
ATOM 1520 C C . ARG A 1 198 ? 17.880 46.558 -20.681 1.00 42.25 198 ARG A C 1
ATOM 1522 O O . ARG A 1 198 ? 18.075 47.365 -19.776 1.00 42.25 198 ARG A O 1
ATOM 1529 N N . GLU A 1 199 ? 17.557 46.910 -21.920 1.00 44.22 199 GLU A N 1
ATOM 1530 C CA . GLU A 1 199 ? 17.172 48.268 -22.289 1.00 44.22 199 GLU A CA 1
ATOM 1531 C C . GLU A 1 199 ? 16.045 48.755 -21.371 1.00 44.22 199 GLU A C 1
ATOM 1533 O O . GLU A 1 199 ? 15.045 48.069 -21.138 1.00 44.22 199 GLU A O 1
ATOM 1538 N N . ALA A 1 200 ? 16.259 49.940 -20.805 1.00 48.03 200 ALA A N 1
ATOM 1539 C CA . ALA A 1 200 ? 15.362 50.618 -19.889 1.00 48.03 200 ALA A CA 1
ATOM 1540 C C . ALA A 1 200 ? 14.088 51.073 -20.620 1.00 48.03 200 ALA A C 1
ATOM 1542 O O . ALA A 1 200 ? 13.933 52.238 -20.975 1.00 48.03 200 ALA A O 1
ATOM 1543 N N . ALA A 1 201 ? 13.153 50.150 -20.837 1.00 48.16 201 ALA A N 1
ATOM 1544 C CA . ALA A 1 201 ? 11.771 50.502 -21.120 1.00 48.16 201 ALA A CA 1
ATOM 1545 C C . ALA A 1 201 ? 11.142 51.012 -19.816 1.00 48.16 201 ALA A C 1
ATOM 1547 O O . ALA A 1 201 ? 10.991 50.262 -18.849 1.00 48.16 201 ALA A O 1
ATOM 1548 N N . GLY A 1 202 ? 10.848 52.313 -19.780 1.00 50.22 202 GLY A N 1
ATOM 1549 C CA . GLY A 1 202 ? 10.341 53.031 -18.616 1.00 50.22 202 GLY A CA 1
ATOM 1550 C C . GLY A 1 202 ? 9.118 52.363 -17.995 1.00 50.22 202 GLY A C 1
ATOM 1551 O O . GLY A 1 202 ? 8.014 52.427 -18.531 1.00 50.22 202 GLY A O 1
ATOM 1552 N N . PHE A 1 203 ? 9.320 51.764 -16.825 1.00 45.22 203 PHE A N 1
ATOM 1553 C CA . PHE A 1 203 ? 8.245 51.354 -15.938 1.00 45.22 203 PHE A CA 1
ATOM 1554 C C . PHE A 1 203 ? 7.783 52.608 -15.189 1.00 45.22 203 PHE A C 1
ATOM 1556 O O . PHE A 1 203 ? 8.385 53.018 -14.198 1.00 45.22 203 PHE A O 1
ATOM 1563 N N . GLN A 1 204 ? 6.768 53.282 -15.730 1.00 57.72 204 GLN A N 1
ATOM 1564 C CA . GLN A 1 204 ? 6.086 54.364 -15.024 1.00 57.72 204 GLN A CA 1
ATOM 1565 C C . GLN A 1 204 ? 5.434 53.763 -13.765 1.00 57.72 204 GLN A C 1
ATOM 1567 O O . GLN A 1 204 ? 4.725 52.759 -13.885 1.00 57.72 204 GLN A O 1
ATOM 1572 N N . PRO A 1 205 ? 5.680 54.309 -12.562 1.00 48.09 205 PRO A N 1
ATOM 1573 C CA . PRO A 1 205 ? 5.014 53.852 -11.353 1.00 48.09 205 PRO A CA 1
ATOM 1574 C C . PRO A 1 205 ? 3.511 54.088 -11.510 1.00 48.09 205 PRO A C 1
ATOM 1576 O O . PRO A 1 205 ? 3.055 55.220 -11.615 1.00 48.09 205 PRO A O 1
ATOM 1579 N N . THR A 1 206 ? 2.735 53.009 -11.563 1.00 58.59 206 THR A N 1
ATOM 1580 C CA . THR A 1 206 ? 1.274 53.077 -11.520 1.00 58.59 206 THR A CA 1
ATOM 1581 C C . THR A 1 206 ? 0.823 53.781 -10.241 1.00 58.59 206 THR A C 1
ATOM 1583 O O . THR A 1 206 ? 1.209 53.373 -9.144 1.00 58.59 206 THR A O 1
ATOM 1586 N N . ASP A 1 207 ? -0.052 54.777 -10.394 1.00 52.81 207 ASP A N 1
ATOM 1587 C CA . ASP A 1 207 ? -0.624 55.666 -9.364 1.00 52.81 207 ASP A CA 1
ATOM 1588 C C . ASP A 1 207 ? -1.362 54.972 -8.194 1.00 52.81 207 ASP A C 1
ATOM 1590 O O . ASP A 1 207 ? -1.907 55.626 -7.307 1.00 52.81 207 ASP A O 1
ATOM 1594 N N . LEU A 1 208 ? -1.359 53.639 -8.123 1.00 52.88 208 LEU A N 1
ATOM 1595 C CA . LEU A 1 208 ? -1.949 52.866 -7.024 1.00 52.88 208 LEU A CA 1
ATOM 1596 C C . LEU A 1 208 ? -1.107 52.876 -5.736 1.00 52.88 208 LEU A C 1
ATOM 1598 O O . LEU A 1 208 ? -1.615 52.515 -4.677 1.00 52.88 208 LEU A O 1
ATOM 1602 N N . ALA A 1 209 ? 0.150 53.326 -5.788 1.00 49.00 209 ALA A N 1
ATOM 1603 C CA . ALA A 1 209 ? 1.007 53.434 -4.603 1.00 49.00 209 ALA A CA 1
ATOM 1604 C C . ALA A 1 209 ? 0.743 54.694 -3.748 1.00 49.00 209 ALA A C 1
ATOM 1606 O O . ALA A 1 209 ? 1.205 54.767 -2.612 1.00 49.00 209 ALA A O 1
ATOM 1607 N N . ALA A 1 210 ? -0.016 55.678 -4.248 1.00 52.12 210 ALA A N 1
ATOM 1608 C CA . ALA A 1 210 ? -0.203 56.968 -3.572 1.00 52.12 210 ALA A CA 1
ATOM 1609 C C . ALA A 1 210 ? -1.250 56.963 -2.435 1.00 52.12 210 ALA A C 1
ATOM 1611 O O . ALA A 1 210 ? -1.363 57.947 -1.705 1.00 52.12 210 ALA A O 1
ATOM 1612 N N . ALA A 1 211 ? -2.013 55.878 -2.252 1.00 55.47 211 ALA A N 1
ATOM 1613 C CA . ALA A 1 211 ? -3.064 55.805 -1.228 1.00 55.47 211 ALA A CA 1
ATOM 1614 C C . ALA A 1 211 ? -2.619 55.170 0.106 1.00 55.47 211 ALA A C 1
ATOM 1616 O O . ALA A 1 211 ? -3.370 55.217 1.080 1.00 55.47 211 ALA A O 1
ATOM 1617 N N . HIS A 1 212 ? -1.410 54.607 0.193 1.00 51.06 212 HIS A N 1
ATOM 1618 C CA . HIS A 1 212 ? -0.892 54.055 1.447 1.00 51.06 212 HIS A CA 1
ATOM 1619 C C . HIS A 1 212 ? -0.099 55.123 2.207 1.00 51.06 212 HIS A C 1
ATOM 1621 O O . HIS A 1 212 ? 1.054 55.410 1.899 1.00 51.06 212 HIS A O 1
ATOM 1627 N N . LYS A 1 213 ? -0.743 55.731 3.209 1.00 51.84 213 LYS A N 1
ATOM 1628 C CA . LYS A 1 213 ? -0.166 56.804 4.035 1.00 51.84 213 LYS A CA 1
ATOM 1629 C C . LYS A 1 213 ? 0.849 56.319 5.079 1.00 51.84 213 LYS A C 1
ATOM 1631 O O . LYS A 1 213 ? 1.487 57.148 5.717 1.00 51.84 213 LYS A O 1
ATOM 1636 N N . ASP A 1 214 ? 1.045 55.010 5.199 1.00 51.62 214 ASP A N 1
ATOM 1637 C CA . ASP A 1 214 ? 1.981 54.418 6.149 1.00 51.62 214 ASP A CA 1
ATOM 1638 C C . ASP A 1 214 ? 3.133 53.751 5.396 1.00 51.62 214 ASP A C 1
ATOM 1640 O O . ASP A 1 214 ? 3.030 52.631 4.894 1.00 51.62 214 ASP A O 1
ATOM 1644 N N . GLY A 1 215 ? 4.243 54.486 5.302 1.00 53.38 215 GLY A N 1
ATOM 1645 C CA . GLY A 1 215 ? 5.521 54.032 4.761 1.00 53.38 215 GLY A CA 1
ATOM 1646 C C . GLY A 1 215 ? 6.188 52.988 5.657 1.00 53.38 215 GLY A C 1
ATOM 1647 O O . GLY A 1 215 ? 7.187 53.273 6.311 1.00 53.38 215 GLY A O 1
ATOM 1648 N N . GLY A 1 216 ? 5.631 51.778 5.678 1.00 47.03 216 GLY A N 1
ATOM 1649 C CA . GLY A 1 216 ? 6.184 50.610 6.353 1.00 47.03 216 GLY A CA 1
ATOM 1650 C C . GLY A 1 216 ? 6.439 49.479 5.363 1.00 47.03 216 GLY A C 1
ATOM 1651 O O . GLY A 1 216 ? 5.562 48.668 5.083 1.00 47.03 216 GLY A O 1
ATOM 1652 N N . THR A 1 217 ? 7.658 49.412 4.837 1.00 52.03 217 THR A N 1
ATOM 1653 C CA . THR A 1 217 ? 8.212 48.229 4.167 1.00 52.03 217 THR A CA 1
ATOM 1654 C C . THR A 1 217 ? 8.055 46.986 5.051 1.00 52.03 217 THR A C 1
ATOM 1656 O O . THR A 1 217 ? 8.601 46.949 6.150 1.00 52.03 217 THR A O 1
ATOM 1659 N N . GLY A 1 218 ? 7.365 45.954 4.550 1.00 49.53 218 GLY A N 1
ATOM 1660 C CA . GLY A 1 218 ? 7.478 44.586 5.080 1.00 49.53 218 GLY A CA 1
ATOM 1661 C C . GLY A 1 218 ? 6.276 44.006 5.830 1.00 49.53 218 GLY A C 1
ATOM 1662 O O . GLY A 1 218 ? 6.459 43.080 6.616 1.00 49.53 218 GLY A O 1
ATOM 1663 N N . GLY A 1 219 ? 5.052 44.484 5.595 1.00 46.34 219 GLY A N 1
ATOM 1664 C CA . GLY A 1 219 ? 3.848 43.804 6.079 1.00 46.34 219 GLY A CA 1
ATOM 1665 C C . GLY A 1 219 ? 3.608 42.484 5.340 1.00 46.34 219 GLY A C 1
ATOM 1666 O O . GLY A 1 219 ? 2.886 42.454 4.347 1.00 46.34 219 GLY A O 1
ATOM 1667 N N . LEU A 1 220 ? 4.208 41.388 5.814 1.00 50.59 220 LEU A N 1
ATOM 1668 C CA . LEU A 1 220 ? 3.742 40.033 5.514 1.00 50.59 220 LEU A CA 1
ATOM 1669 C C . LEU A 1 220 ? 2.246 39.988 5.839 1.00 50.59 220 LEU A C 1
ATOM 1671 O O . LEU A 1 220 ? 1.857 40.138 6.997 1.00 50.59 220 LEU A O 1
ATOM 1675 N N . LEU A 1 221 ? 1.415 39.821 4.811 1.00 47.50 221 LEU A N 1
ATOM 1676 C CA . LEU A 1 221 ? -0.013 39.576 4.957 1.00 47.50 221 LEU A CA 1
ATOM 1677 C C . LEU A 1 221 ? -0.187 38.243 5.692 1.00 47.50 221 LEU A C 1
ATOM 1679 O O . LEU A 1 221 ? -0.304 37.182 5.082 1.00 47.50 221 LEU A O 1
ATOM 1683 N N . VAL A 1 222 ? -0.180 38.295 7.022 1.00 52.69 222 VAL A N 1
ATOM 1684 C CA . VAL A 1 222 ? -0.658 37.210 7.872 1.00 52.69 222 VAL A CA 1
ATOM 1685 C C . VAL A 1 222 ? -2.174 37.216 7.727 1.00 52.69 222 VAL A C 1
ATOM 1687 O O . VAL A 1 222 ? -2.900 37.847 8.492 1.00 52.69 222 VAL A O 1
ATOM 1690 N N . LEU A 1 223 ? -2.650 36.560 6.669 1.00 49.81 223 LEU A N 1
ATOM 1691 C CA . LEU A 1 223 ? -4.054 36.214 6.522 1.00 49.81 223 LEU A CA 1
ATOM 1692 C C . LEU A 1 223 ? -4.430 35.355 7.731 1.00 49.81 223 LEU A C 1
ATOM 1694 O O . LEU A 1 223 ? -3.918 34.254 7.929 1.00 49.81 223 LEU A O 1
ATOM 1698 N N . ASN A 1 224 ? -5.281 35.906 8.588 1.00 47.00 224 ASN A N 1
ATOM 1699 C CA . ASN A 1 224 ? -5.768 35.235 9.777 1.00 47.00 224 ASN A CA 1
ATOM 1700 C C . ASN A 1 224 ? -6.830 34.207 9.343 1.00 47.00 224 ASN A C 1
ATOM 1702 O O . ASN A 1 224 ? -8.002 34.536 9.207 1.00 47.00 224 ASN A O 1
ATOM 1706 N N . TYR A 1 225 ? -6.412 32.967 9.066 1.00 55.06 225 TYR A N 1
ATOM 1707 C CA . TYR A 1 225 ? -7.279 31.878 8.576 1.00 55.06 225 TYR A CA 1
ATOM 1708 C C . TYR A 1 225 ? -8.251 31.313 9.630 1.00 55.06 225 TYR A C 1
ATOM 1710 O O . TYR A 1 225 ? -8.896 30.295 9.389 1.00 55.06 225 TYR A O 1
ATOM 1718 N N . THR A 1 226 ? -8.348 31.916 10.816 1.00 64.38 226 THR A N 1
ATOM 1719 C CA . THR A 1 226 ? -9.176 31.377 11.908 1.00 64.38 226 THR A CA 1
ATOM 1720 C C . THR A 1 226 ? -10.673 31.619 11.722 1.00 64.38 226 THR A C 1
ATOM 1722 O O . THR A 1 226 ? -11.475 30.903 12.317 1.00 64.38 226 THR A O 1
ATOM 1725 N N . THR A 1 227 ? -11.064 32.539 10.842 1.00 56.94 227 THR A N 1
ATOM 1726 C CA . THR A 1 227 ? -12.468 32.794 10.500 1.00 56.94 227 THR A CA 1
ATOM 1727 C C . THR A 1 227 ? -12.588 33.049 8.999 1.00 56.94 227 THR A C 1
ATOM 1729 O O . THR A 1 227 ? -12.344 34.171 8.553 1.00 56.94 227 THR A O 1
ATOM 1732 N N . PRO A 1 228 ? -12.926 32.034 8.182 1.00 59.06 228 PRO A N 1
ATOM 1733 C CA . PRO A 1 228 ? -13.236 32.284 6.783 1.00 59.06 228 PRO A CA 1
ATOM 1734 C C . PRO A 1 228 ? -14.495 33.168 6.704 1.00 59.06 228 PRO A C 1
ATOM 1736 O O . PRO A 1 228 ? -15.482 32.859 7.374 1.00 59.06 228 PRO A O 1
ATOM 1739 N N . PRO A 1 229 ? -14.477 34.276 5.942 1.00 70.69 229 PRO A N 1
ATOM 1740 C CA . PRO A 1 229 ? -15.674 35.074 5.710 1.00 70.69 229 PRO A CA 1
ATOM 1741 C C . PRO A 1 229 ? -16.715 34.233 4.963 1.00 70.69 229 PRO A C 1
ATOM 1743 O O . PRO A 1 229 ? -16.374 33.533 4.006 1.00 70.69 229 PRO A O 1
ATOM 1746 N N . ASP A 1 230 ? -17.973 34.302 5.403 1.00 59.91 230 ASP A N 1
ATOM 1747 C CA . ASP A 1 230 ? -19.087 33.605 4.760 1.00 59.91 230 ASP A CA 1
ATOM 1748 C C . ASP A 1 230 ? -19.223 34.085 3.310 1.00 59.91 230 ASP A C 1
ATOM 1750 O O . ASP A 1 230 ? -19.538 35.245 3.031 1.00 59.91 230 ASP A O 1
ATOM 1754 N N . LEU A 1 231 ? -18.929 33.186 2.372 1.00 67.38 231 LEU A N 1
ATOM 1755 C CA . LEU A 1 231 ? -19.029 33.459 0.945 1.00 67.38 231 LEU A CA 1
ATOM 1756 C C . LEU A 1 231 ? -20.504 33.461 0.507 1.00 67.38 231 LEU A C 1
ATOM 1758 O O . LEU A 1 231 ? -21.288 32.633 0.978 1.00 67.38 231 LEU A O 1
ATOM 1762 N N . PRO A 1 232 ? -20.892 34.368 -0.407 1.00 73.00 232 PRO A N 1
ATOM 1763 C CA . PRO A 1 232 ? -22.258 34.451 -0.900 1.00 73.00 232 PRO A CA 1
ATOM 1764 C C . PRO A 1 232 ? -22.664 33.166 -1.652 1.00 73.00 232 PRO A C 1
ATOM 1766 O O . PRO A 1 232 ? -21.864 32.626 -2.420 1.00 73.00 232 PRO A O 1
ATOM 1769 N N . PRO A 1 233 ? -23.911 32.692 -1.469 1.00 68.81 233 PRO A N 1
ATOM 1770 C CA . PRO A 1 233 ? -24.365 31.369 -1.914 1.00 68.81 233 PRO A CA 1
ATOM 1771 C C . PRO A 1 233 ? -24.443 31.185 -3.439 1.00 68.81 233 PRO A C 1
ATOM 1773 O O . PRO A 1 233 ? -24.530 30.050 -3.897 1.00 68.81 233 PRO A O 1
ATOM 1776 N N . ASP A 1 234 ? -24.376 32.264 -4.223 1.00 65.56 234 ASP A N 1
ATOM 1777 C CA . ASP A 1 234 ? -24.477 32.211 -5.691 1.00 65.56 234 ASP A CA 1
ATOM 1778 C C . ASP A 1 234 ? -23.140 31.974 -6.405 1.00 65.56 234 ASP A C 1
ATOM 1780 O O . ASP A 1 234 ? -23.109 31.744 -7.616 1.00 65.56 234 ASP A O 1
ATOM 1784 N N . ILE A 1 235 ? -22.013 31.999 -5.686 1.00 63.56 235 ILE A N 1
ATOM 1785 C CA . ILE A 1 235 ? -20.725 31.668 -6.293 1.00 63.56 235 ILE A CA 1
ATOM 1786 C C . ILE A 1 235 ? -20.556 30.153 -6.212 1.00 63.56 235 ILE A C 1
ATOM 1788 O O . ILE A 1 235 ? -20.077 29.620 -5.213 1.00 63.56 235 ILE A O 1
ATOM 1792 N N . GLY A 1 236 ? -20.968 29.458 -7.275 1.00 51.84 236 GLY A N 1
ATOM 1793 C CA . GLY A 1 236 ? -20.806 28.015 -7.454 1.00 51.84 236 GLY A CA 1
ATOM 1794 C C . GLY A 1 236 ? -19.336 27.584 -7.502 1.00 51.84 236 GLY A C 1
ATOM 1795 O O . GLY A 1 236 ? -18.822 27.205 -8.552 1.00 51.84 236 GLY A O 1
ATOM 1796 N N . PHE A 1 237 ? -18.639 27.635 -6.368 1.00 51.81 237 PHE A N 1
ATOM 1797 C CA . PHE A 1 237 ? -17.298 27.091 -6.230 1.00 51.81 237 PHE A CA 1
ATOM 1798 C C . PHE A 1 237 ? -17.386 25.580 -6.046 1.00 51.81 237 PHE A C 1
ATOM 1800 O O . PHE A 1 237 ? -17.783 25.066 -5.002 1.00 51.81 237 PHE A O 1
ATOM 1807 N N . THR A 1 238 ? -16.968 24.856 -7.078 1.00 48.47 238 THR A N 1
ATOM 1808 C CA . THR A 1 238 ? -16.706 23.424 -6.962 1.00 48.47 238 THR A CA 1
ATOM 1809 C C . THR A 1 238 ? -15.325 23.264 -6.332 1.00 48.47 238 THR A C 1
ATOM 1811 O O . THR A 1 238 ? -14.308 23.466 -6.992 1.00 48.47 238 THR A O 1
ATOM 1814 N N . VAL A 1 239 ? -15.266 22.954 -5.034 1.00 46.94 239 VAL A N 1
ATOM 1815 C CA . VAL A 1 239 ? -13.994 22.698 -4.343 1.00 46.94 239 VAL A CA 1
ATOM 1816 C C . VAL A 1 239 ? -13.460 21.343 -4.803 1.00 46.94 239 VAL A C 1
ATOM 1818 O O . VAL A 1 239 ? -13.951 20.290 -4.400 1.00 46.94 239 VAL A O 1
ATOM 1821 N N . MET A 1 240 ? -12.452 21.364 -5.673 1.00 37.50 240 MET A N 1
ATOM 1822 C CA . MET A 1 240 ? -11.780 20.158 -6.149 1.00 37.50 240 MET A CA 1
ATOM 1823 C C . MET A 1 240 ? -10.634 19.797 -5.198 1.00 37.50 240 MET A C 1
ATOM 1825 O O . MET A 1 240 ? -9.510 20.262 -5.359 1.00 37.50 240 MET A O 1
ATOM 1829 N N . SER A 1 241 ? -10.900 18.947 -4.206 1.00 44.69 241 SER A N 1
ATOM 1830 C CA . SER A 1 241 ? -9.826 18.197 -3.544 1.00 44.69 241 SER A CA 1
ATOM 1831 C C . SER A 1 241 ? -9.507 16.977 -4.406 1.00 44.69 241 SER A C 1
ATOM 1833 O O . SER A 1 241 ? -10.419 16.247 -4.794 1.00 44.69 241 SER A O 1
ATOM 1835 N N . GLY A 1 242 ? -8.228 16.778 -4.742 1.00 52.12 242 GLY A N 1
ATOM 1836 C CA . GLY A 1 242 ? -7.719 15.996 -5.883 1.00 52.12 242 GLY A CA 1
ATOM 1837 C C . GLY A 1 242 ? -8.125 14.521 -6.032 1.00 52.12 242 GLY A C 1
ATOM 1838 O O . GLY A 1 242 ? -7.586 13.854 -6.911 1.00 52.12 242 GLY A O 1
ATOM 1839 N N . LYS A 1 243 ? -9.053 13.988 -5.230 1.00 51.41 243 LYS A N 1
ATOM 1840 C CA . LYS A 1 243 ? -9.606 12.635 -5.403 1.00 51.41 243 LYS A CA 1
ATOM 1841 C C . LYS A 1 243 ? -11.119 12.494 -5.197 1.00 51.41 243 LYS A C 1
ATOM 1843 O O . LYS A 1 243 ? -11.615 11.401 -5.436 1.00 51.41 243 LYS A O 1
ATOM 1848 N N . MET A 1 244 ? -11.867 13.536 -4.817 1.00 45.12 244 MET A N 1
ATOM 1849 C CA . MET A 1 244 ? -13.332 13.440 -4.695 1.00 45.12 244 MET A CA 1
ATOM 1850 C C . MET A 1 244 ? -14.024 14.724 -5.160 1.00 45.12 244 MET A C 1
ATOM 1852 O O . MET A 1 244 ? -13.817 15.794 -4.595 1.00 45.12 244 MET A O 1
ATOM 1856 N N . GLN A 1 245 ? -14.860 14.605 -6.195 1.00 48.59 245 GLN A N 1
ATOM 1857 C CA . GLN A 1 245 ? -15.834 15.631 -6.557 1.00 48.59 245 GLN A CA 1
ATOM 1858 C C . GLN A 1 245 ? -17.071 15.410 -5.681 1.00 48.59 245 GLN A C 1
ATOM 1860 O O . GLN A 1 245 ? -17.806 14.448 -5.884 1.00 48.59 245 GLN A O 1
ATOM 1865 N N . ALA A 1 246 ? -17.277 16.266 -4.684 1.00 57.69 246 ALA A N 1
ATOM 1866 C CA . ALA A 1 246 ? -18.514 16.307 -3.913 1.00 57.69 246 ALA A CA 1
ATOM 1867 C C . ALA A 1 246 ? -19.287 17.560 -4.338 1.00 57.69 246 ALA A C 1
ATOM 1869 O O . ALA A 1 246 ? -18.772 18.674 -4.241 1.00 57.69 246 ALA A O 1
ATOM 1870 N N . THR A 1 247 ? -20.505 17.385 -4.850 1.00 69.19 247 THR A N 1
ATOM 1871 C CA . THR A 1 247 ? -21.413 18.501 -5.151 1.00 69.19 247 THR A CA 1
ATOM 1872 C C . THR A 1 247 ? -21.827 19.184 -3.846 1.00 69.19 247 THR A C 1
ATOM 1874 O O . THR A 1 247 ? -21.922 18.519 -2.811 1.00 69.19 247 THR A O 1
ATOM 1877 N N . ALA A 1 248 ? -22.084 20.497 -3.859 1.00 70.00 248 ALA A N 1
ATOM 1878 C CA . ALA A 1 248 ? -22.493 21.241 -2.658 1.00 70.00 248 ALA A CA 1
ATOM 1879 C C . ALA A 1 248 ? -23.685 20.576 -1.934 1.00 70.00 248 ALA A C 1
ATOM 1881 O O . ALA A 1 248 ? -23.684 20.466 -0.708 1.00 70.00 248 ALA A O 1
ATOM 1882 N N . ASP A 1 249 ? -24.623 20.006 -2.693 1.00 68.69 249 ASP A N 1
ATOM 1883 C CA . ASP A 1 249 ? -25.777 19.269 -2.168 1.00 68.69 249 ASP A CA 1
ATOM 1884 C C . ASP A 1 249 ? -25.383 18.032 -1.349 1.00 68.69 249 ASP A C 1
ATOM 1886 O O . ASP A 1 249 ? -25.969 17.766 -0.300 1.00 68.69 249 ASP A O 1
ATOM 1890 N N . SER A 1 250 ? -24.351 17.297 -1.775 1.00 73.69 250 SER A N 1
ATOM 1891 C CA . SER A 1 250 ? -23.850 16.132 -1.032 1.00 73.69 250 SER A CA 1
ATOM 1892 C C . SER A 1 250 ? -23.229 16.527 0.313 1.00 73.69 250 SER A C 1
ATOM 1894 O O . SER A 1 250 ? -23.399 15.822 1.309 1.00 73.69 250 SER A O 1
ATOM 1896 N N . LEU A 1 251 ? -22.583 17.696 0.383 1.00 75.50 251 LEU A N 1
ATOM 1897 C CA . LEU A 1 251 ? -22.030 18.226 1.631 1.00 75.50 251 LEU A CA 1
ATOM 1898 C C . LEU A 1 251 ? -23.136 18.708 2.576 1.00 75.50 251 LEU A C 1
ATOM 1900 O O . LEU A 1 251 ? -23.066 18.455 3.781 1.00 75.50 251 LEU A O 1
ATOM 1904 N N . ILE A 1 252 ? -24.181 19.343 2.039 1.00 84.56 252 ILE A N 1
ATOM 1905 C CA . ILE A 1 252 ? -25.362 19.752 2.810 1.00 84.56 252 ILE A CA 1
ATOM 1906 C C . ILE A 1 252 ? -26.092 18.518 3.362 1.00 84.56 252 ILE A C 1
ATOM 1908 O O . ILE A 1 252 ? -26.439 18.488 4.545 1.00 84.56 252 ILE A O 1
ATOM 1912 N N . ALA A 1 253 ? -26.257 17.468 2.552 1.00 85.06 253 ALA A N 1
ATOM 1913 C CA . ALA A 1 253 ? -26.859 16.209 2.986 1.00 85.06 253 ALA A CA 1
ATOM 1914 C C . ALA A 1 253 ? -26.049 15.535 4.108 1.00 85.06 253 ALA A C 1
ATOM 1916 O O . ALA A 1 253 ? -26.616 15.139 5.126 1.00 85.06 253 ALA A O 1
ATOM 1917 N N . LEU A 1 254 ? -24.718 15.473 3.981 1.00 82.88 254 LEU A N 1
ATOM 1918 C CA . LEU A 1 254 ? -23.846 14.925 5.027 1.00 82.88 254 LEU A CA 1
ATOM 1919 C C . LEU A 1 254 ? -23.900 15.733 6.327 1.00 82.88 254 LEU A C 1
ATOM 1921 O O . LEU A 1 254 ? -23.873 15.152 7.414 1.00 82.88 254 LEU A O 1
ATOM 1925 N N . LYS A 1 255 ? -23.990 17.065 6.239 1.00 91.75 255 LYS A N 1
ATOM 1926 C CA . LYS A 1 255 ? -24.146 17.923 7.419 1.00 91.75 255 LYS A CA 1
ATOM 1927 C C . LYS A 1 255 ? -25.457 17.621 8.146 1.00 91.75 255 LYS A C 1
ATOM 1929 O O . LYS A 1 255 ? -25.442 17.445 9.361 1.00 91.75 255 LYS A O 1
ATOM 1934 N N . ARG A 1 256 ? -26.554 17.471 7.398 1.00 95.25 256 ARG A N 1
ATOM 1935 C CA . ARG A 1 256 ? -27.867 17.121 7.950 1.00 95.25 256 ARG A CA 1
ATOM 1936 C C . ARG A 1 256 ? -27.855 15.766 8.662 1.00 95.25 256 ARG A C 1
ATOM 1938 O O . ARG A 1 256 ? -28.341 15.678 9.783 1.00 95.25 256 ARG A O 1
ATOM 1945 N N . ILE A 1 257 ? -27.233 14.746 8.062 1.00 92.94 257 ILE A N 1
ATOM 1946 C CA . ILE A 1 257 ? -27.101 13.414 8.681 1.00 92.94 257 ILE A CA 1
ATOM 1947 C C . ILE A 1 257 ? -26.350 13.509 10.018 1.00 92.94 257 ILE A C 1
ATOM 1949 O O . ILE A 1 257 ? -26.817 12.987 11.027 1.00 92.94 257 ILE A O 1
ATOM 1953 N N . ARG A 1 258 ? -25.228 14.240 10.065 1.00 91.81 258 ARG A N 1
ATOM 1954 C CA . ARG A 1 258 ? -24.454 14.418 11.308 1.00 91.81 258 ARG A CA 1
ATOM 1955 C C . ARG A 1 258 ? -25.228 15.160 12.397 1.00 91.81 258 ARG A C 1
ATOM 1957 O O . ARG A 1 258 ? -25.092 14.831 13.573 1.00 91.81 258 ARG A O 1
ATOM 1964 N N . GLU A 1 259 ? -26.017 16.166 12.030 1.00 95.94 259 GLU A N 1
ATOM 1965 C CA . GLU A 1 259 ? -26.862 16.899 12.979 1.00 95.94 259 GLU A CA 1
ATOM 1966 C C . GLU A 1 259 ? -27.990 16.015 13.535 1.00 95.94 259 GLU A C 1
ATOM 1968 O O . GLU A 1 259 ? -28.264 16.050 14.737 1.00 95.94 259 GLU A O 1
ATOM 1973 N N . GLU A 1 260 ? -28.596 15.170 12.696 1.00 96.12 260 GLU A N 1
ATOM 1974 C CA . GLU A 1 260 ? -29.611 14.197 13.113 1.00 96.12 260 GLU A CA 1
ATOM 1975 C C . GLU A 1 260 ? -29.025 13.126 14.050 1.00 96.12 260 GLU A C 1
ATOM 1977 O O . GLU A 1 260 ? -29.607 12.850 15.104 1.00 96.12 260 GLU A O 1
ATOM 1982 N N . GLU A 1 261 ? -27.841 12.588 13.744 1.00 94.19 261 GLU A N 1
ATOM 1983 C CA . GLU A 1 261 ? -27.118 11.650 14.617 1.00 94.19 261 GLU A CA 1
ATOM 1984 C C . GLU A 1 261 ? -26.755 12.285 15.968 1.00 94.19 261 GLU A C 1
ATOM 1986 O O . GLU A 1 261 ? -26.961 11.688 17.030 1.00 94.19 261 GLU A O 1
ATOM 1991 N N . ALA A 1 262 ? -26.265 13.528 15.960 1.00 95.44 262 ALA A N 1
ATOM 1992 C CA . ALA A 1 262 ? -25.957 14.260 17.185 1.00 95.44 262 ALA A CA 1
ATOM 1993 C C . ALA A 1 262 ? -27.216 14.502 18.038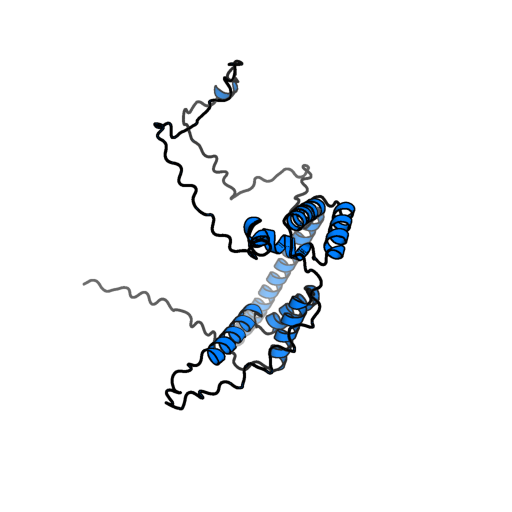 1.00 95.44 262 ALA A C 1
ATOM 1995 O O . ALA A 1 262 ? -27.179 14.359 19.266 1.00 95.44 262 ALA A O 1
ATOM 1996 N N . ALA A 1 263 ? -28.348 14.817 17.402 1.00 96.50 263 ALA A N 1
ATOM 1997 C CA . ALA A 1 263 ? -29.628 14.980 18.084 1.00 96.50 263 ALA A CA 1
ATOM 1998 C C . ALA A 1 263 ? -30.137 13.660 18.685 1.00 96.50 263 ALA A C 1
ATOM 2000 O O . ALA A 1 263 ? -30.637 13.657 19.814 1.00 96.50 263 ALA A O 1
ATOM 2001 N N . GLN A 1 264 ? -29.979 12.536 17.979 1.00 97.00 264 GLN A N 1
ATOM 2002 C CA . GLN A 1 264 ? -30.318 11.212 18.508 1.00 97.00 264 GLN A CA 1
ATOM 2003 C C . GLN A 1 264 ? -29.475 10.867 19.734 1.00 97.00 264 GLN A C 1
ATOM 2005 O O . GLN A 1 264 ? -30.029 10.524 20.778 1.00 97.00 264 GLN A O 1
ATOM 2010 N N . LYS A 1 265 ? -28.155 11.056 19.651 1.00 96.19 265 LYS A N 1
ATOM 2011 C CA . LYS A 1 265 ? -27.239 10.782 20.763 1.00 96.19 265 LYS A CA 1
ATOM 2012 C C . LYS A 1 265 ? -27.563 11.623 21.999 1.00 96.19 265 LYS A C 1
ATOM 2014 O O . LYS A 1 265 ? -27.498 11.132 23.124 1.00 96.19 265 LYS A O 1
ATOM 2019 N N . ARG A 1 266 ? -27.973 12.882 21.806 1.00 96.88 266 ARG A N 1
ATOM 2020 C CA . ARG A 1 266 ? -28.426 13.751 22.902 1.00 96.88 266 ARG A CA 1
ATOM 2021 C C . ARG A 1 266 ? -29.706 13.229 23.563 1.00 96.88 266 ARG A C 1
ATOM 2023 O O . ARG A 1 266 ? -29.773 13.211 24.789 1.00 96.88 266 ARG A O 1
ATOM 2030 N N . ARG A 1 267 ? -30.691 12.781 22.775 1.00 97.81 267 ARG A N 1
ATOM 2031 C CA . ARG A 1 267 ? -31.939 12.186 23.295 1.00 97.81 267 ARG A CA 1
ATOM 2032 C C . ARG A 1 267 ? -31.683 10.889 24.054 1.00 97.81 267 ARG A C 1
ATOM 2034 O O . ARG A 1 267 ? -32.302 10.659 25.087 1.00 97.81 267 ARG A O 1
ATOM 2041 N N . GLU A 1 268 ? -30.776 10.052 23.560 1.00 97.50 268 GLU A N 1
ATOM 2042 C CA . GLU A 1 268 ? -30.392 8.808 24.229 1.00 97.50 268 GLU A CA 1
ATOM 2043 C C . GLU A 1 268 ? -29.742 9.084 25.587 1.00 97.50 268 GLU A C 1
ATOM 2045 O O . GLU A 1 268 ? -30.138 8.491 26.590 1.00 97.50 268 GLU A O 1
ATOM 2050 N N . LEU A 1 269 ? -28.812 10.040 25.643 1.00 96.12 269 LEU A N 1
ATOM 2051 C CA . LEU A 1 269 ? -28.144 10.431 26.883 1.00 96.12 269 LEU A CA 1
ATOM 2052 C C . LEU A 1 269 ? -29.138 11.030 27.892 1.00 96.12 269 LEU A C 1
ATOM 2054 O O . LEU A 1 269 ? -29.093 10.711 29.078 1.00 96.12 269 LEU A O 1
ATOM 2058 N N . GLU A 1 270 ? -30.090 11.841 27.428 1.00 97.19 270 GLU A N 1
ATOM 2059 C CA . GLU A 1 270 ? -31.178 12.360 28.263 1.00 97.19 270 GLU A CA 1
ATOM 2060 C C . GLU A 1 270 ? -32.082 11.234 28.795 1.00 97.19 270 GLU A C 1
ATOM 2062 O O . GLU A 1 270 ? -32.394 11.198 29.988 1.00 97.19 270 GLU A O 1
ATOM 2067 N N . ALA A 1 271 ? -32.437 10.260 27.951 1.00 97.06 271 ALA A N 1
ATOM 2068 C CA . ALA A 1 271 ? -33.211 9.089 28.358 1.00 97.06 271 ALA A CA 1
ATOM 2069 C C . ALA A 1 271 ? -32.448 8.212 29.365 1.00 97.06 271 ALA A C 1
ATOM 2071 O O . ALA A 1 271 ? -33.036 7.704 30.324 1.00 97.06 271 ALA A O 1
ATOM 2072 N N . GLN A 1 272 ? -31.137 8.053 29.177 1.00 95.81 272 GLN A N 1
ATOM 2073 C CA . GLN A 1 272 ? -30.259 7.328 30.086 1.00 95.81 272 GLN A CA 1
ATOM 2074 C C . GLN A 1 272 ? -30.178 8.037 31.446 1.00 95.81 272 GLN A C 1
ATOM 2076 O O . GLN A 1 272 ? -30.409 7.406 32.479 1.00 95.81 272 GLN A O 1
ATOM 2081 N N . ASN A 1 273 ? -29.965 9.354 31.459 1.00 94.25 273 ASN A N 1
ATOM 2082 C CA . ASN A 1 273 ? -29.969 10.159 32.682 1.00 94.25 273 ASN A CA 1
ATOM 2083 C C . ASN A 1 273 ? -31.317 10.088 33.412 1.00 94.25 273 ASN A C 1
ATOM 2085 O O . ASN A 1 273 ? -31.347 9.932 34.632 1.00 94.25 273 ASN A O 1
ATOM 2089 N N . ALA A 1 274 ? -32.438 10.122 32.685 1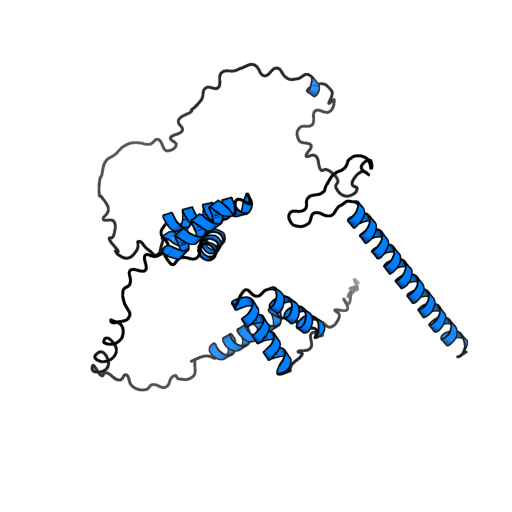.00 95.94 274 ALA A N 1
ATOM 2090 C CA . ALA A 1 274 ? -33.768 9.975 33.273 1.00 95.94 274 ALA A CA 1
ATOM 2091 C C . ALA A 1 274 ? -33.986 8.591 33.913 1.00 95.94 274 ALA A C 1
ATOM 2093 O O . ALA A 1 274 ? -34.655 8.482 34.945 1.00 95.94 274 ALA A O 1
ATOM 2094 N N . ARG A 1 275 ? -33.413 7.525 33.332 1.00 93.44 275 ARG A N 1
ATOM 2095 C CA . ARG A 1 275 ? -33.434 6.176 33.923 1.00 93.44 275 ARG A CA 1
ATOM 2096 C C . ARG A 1 275 ? -32.615 6.120 35.213 1.00 93.44 275 ARG A C 1
ATOM 2098 O O . ARG A 1 275 ? -33.134 5.638 36.219 1.00 93.44 275 ARG A O 1
ATOM 2105 N N . TYR A 1 276 ? -31.397 6.663 35.212 1.00 92.75 276 TYR A N 1
ATOM 2106 C CA . TYR A 1 276 ? -30.539 6.679 36.403 1.00 92.75 276 TYR A CA 1
ATOM 2107 C C . TYR A 1 276 ? -31.086 7.570 37.529 1.00 92.75 276 TYR A C 1
ATOM 2109 O O . TYR A 1 276 ? -31.037 7.184 38.699 1.00 92.75 276 TYR A O 1
ATOM 2117 N N . GLY A 1 277 ? -31.690 8.714 37.194 1.00 90.62 277 GLY A N 1
ATOM 2118 C CA . GLY A 1 277 ? -32.324 9.601 38.174 1.00 90.62 277 GLY A CA 1
ATOM 2119 C C . GLY A 1 277 ? -33.478 8.935 38.933 1.00 90.62 277 GLY A C 1
ATOM 2120 O O . GLY A 1 277 ? -33.595 9.098 40.145 1.00 90.62 277 GLY A O 1
ATOM 2121 N N . LYS A 1 278 ? -34.291 8.108 38.256 1.00 84.62 278 LYS A N 1
ATOM 2122 C CA . LYS A 1 278 ? -35.397 7.363 38.892 1.00 84.62 278 LYS A CA 1
ATOM 2123 C C . LYS A 1 278 ? -34.927 6.221 39.796 1.00 84.62 278 LYS A C 1
ATOM 2125 O O . LYS A 1 278 ? -35.613 5.905 40.765 1.00 84.62 278 LYS A O 1
ATOM 2130 N N . SER A 1 279 ? -33.786 5.589 39.505 1.00 81.12 279 SER A N 1
ATOM 2131 C CA . SER A 1 279 ? -33.227 4.559 40.394 1.00 81.12 279 SER A CA 1
ATOM 2132 C C . SER A 1 279 ? -32.643 5.143 41.681 1.00 81.12 279 SER A C 1
ATOM 2134 O O . SER A 1 279 ? -32.731 4.500 42.722 1.00 81.12 279 SER A O 1
ATOM 2136 N N . ALA A 1 280 ? -32.110 6.369 41.634 1.00 81.88 280 ALA A N 1
ATOM 2137 C CA . ALA A 1 280 ? -31.529 7.023 42.805 1.00 81.88 280 ALA A CA 1
ATOM 2138 C C . ALA A 1 280 ? -32.586 7.446 43.844 1.00 81.88 280 ALA A C 1
ATOM 2140 O O . ALA A 1 280 ? -32.314 7.401 45.038 1.00 81.88 280 ALA A O 1
ATOM 2141 N N . SER A 1 281 ? -33.808 7.799 43.422 1.00 78.81 281 SER A N 1
ATOM 2142 C CA . SER A 1 281 ? -34.863 8.261 44.340 1.00 78.81 281 SER A CA 1
ATOM 2143 C C . SER A 1 281 ? -35.662 7.145 45.024 1.00 78.81 281 SER A C 1
ATOM 2145 O O . SER A 1 281 ? -36.483 7.441 45.881 1.00 78.81 281 SER A O 1
ATOM 2147 N N . LYS A 1 282 ? -35.498 5.876 44.622 1.00 81.50 282 LYS A N 1
ATOM 2148 C CA . LYS A 1 282 ? -36.269 4.739 45.170 1.00 81.50 282 LYS A CA 1
ATOM 2149 C C . LYS A 1 282 ? -35.530 3.987 46.289 1.00 81.50 282 LYS A C 1
ATOM 2151 O O . LYS A 1 282 ? -36.095 3.068 46.870 1.00 81.50 282 LYS A O 1
ATOM 2156 N N . GLY A 1 283 ? -34.272 4.347 46.551 1.00 75.62 283 GLY A N 1
ATOM 2157 C CA . GLY A 1 283 ? -33.406 3.710 47.548 1.00 75.62 283 GLY A CA 1
ATOM 2158 C C . GLY A 1 283 ? -33.152 4.535 48.813 1.00 75.62 283 GLY A C 1
ATOM 2159 O O . GLY A 1 283 ? -32.278 4.152 49.586 1.00 75.62 283 GLY A O 1
ATOM 2160 N N . SER A 1 284 ? -33.867 5.648 49.009 1.00 64.25 284 SER A N 1
ATOM 2161 C CA . SER A 1 284 ? -33.817 6.484 50.216 1.00 64.25 284 SER A CA 1
ATOM 2162 C C . SER A 1 284 ? -35.186 6.559 50.871 1.00 64.25 284 SER A C 1
ATOM 2164 O O . SER A 1 284 ? -35.192 6.797 52.096 1.00 64.25 284 SER A O 1
#

InterPro domains:
  IPR009080 Aminoacyl-tRNA synthetase, class Ia, anticodon-binding [SSF47323] (15-58)

Organism: NCBI:txid156174

Sequence (284 aa):
EEHAGESTRQRAPRNTRAVEPTDEETTRLLEDWAAAKKARDYTTADNIRQSLRTAGIEPDDALRRVRDQVREERSVPARASSGAGARPTGDEAESRFESRAESRGEADAKGPTRAHASLAMEWGKARRERDYEVADTIRTRLRSEGIEAADLLFELETFGIDSVVLDAEHGVSSSPSSPEEEASGPADPLGYVPHASREAAGFQPTDLAAAHKDGGTGGLLVLNYTTPPDLPPDIGFTVMSGKMQATADSLIALKRIREEEAAQKRRELEAQNARYGKSASKGS

Secondary structure (DSSP, 8-state):
-----------------------HHHHHHHHHHHHHHHTT-HHHHHHHHHHHHHTT--HHHHHHHHHHHHHHHHHS-S-S----------TTSGGGTGGGTTTS---------HHHHHHHHHHHHHHHHT-HHHHHHHHHHHHHTT--HHHHHHHHHHH-HHHHTTTTSTT-----------------------------------GGGGG-----TT------TTS-----TTS-----BTTB---HHHHHHHHHHHHHHHHHHHHHHHHHHHHHHHHHTT--

Foldseek 3Di:
DDDDPPPPPPPPPPPPPPPDDDDPVNVVLLVVLVVCVVVVVVVSNVVSQVVCVVVVHHSVVVVVVVVVVVVVVVVPDPPPPPPPDDDPPDPPDPPPPPVPPPPPDPPPLQACALVLLVLLVVLVVCVVVVVVVSNVVSQVVCVVSVHGSVVSNVCCVVPNSVPRHPPNPPPDPPDPDDPPDDDDDDDDPDPDDDPDPDPCPDPDPDPPVVPDPDPDPDPPPPPPPPDDPDDDPPPLDQDDPPPDRDGPVNVVVVVVVVVVVVVVVVVVVVVVVVVVVVVVVVPD

Radius of gyration: 35.34 Å; chains: 1; bounding box: 88×88×81 Å

=== Feature glossary ===
The features interleaved in this record are:

— What the protein is —

Sequence gives the chain of amino acids in standard one-letter code (A=alanine, C=cysteine, …, Y=tyrosine), read N→C. It is the only feature that is directly encoded by the gene; all structural features are derived from the folded form of this sequence.

Database cross-references. InterPro integrates a dozen domain/family signature databases into unified entries with residue-range hits. GO terms attach function/process/location labels with evidence codes. CATH codes position the fold in a four-level structural taxonomy. Organism is the NCBI-taxonomy species name.

— Where its atoms are —

Atomic coordinates in PDBx/mmCIF format — the same representation the Protein Data Bank distributes. Each line of the _atom_site loop places one backbone atom in Cartesian space (units: ångströms, origin: arbitrary).

The six renders are orthographic views along the three Cartesian axes in both directions. Representation (cartoon, sticks, or surface) and color scheme (sequence-rainbow or by-chain) vary across proteins so the training set covers all the common visualization conventions.

— Local backbone conformation —

Eight-state secondary structure (DSSP): H is the canonical α-helix, G the tighter 3₁₀-helix, I the wider π-helix; E/B are β-structure, T and S are turns and bends, and '-' is everything else. DSSP derives these from the pattern of main-chain N–H···O=C hydrogen bonds, not from the sequence.

P-SEA three-state annotation labels each residue as helix, strand, or coil based purely on the geometry of the Cα trace. It serves as a fallback when the full backbone (and thus DSSP) is unavailable.

The φ/ψ torsion pair specifies the backbone conformation at each residue. φ rotates about the N–Cα bond, ψ about the Cα–C bond. Steric clashes forbid most of the (φ, ψ) plane — the allowed regions (α-helix basin, β-sheet basin, left-handed helix) are the Ramachandran-allowed regions.

— Global shape and packing —

The geometric summary reports three shape descriptors. Rg (radius of gyration) measures how spread out the Cα atoms are about their centre of mass; compact globular proteins have small Rg, elongated or unfolded ones large. Cα contacts (<8 Å, |i−j|>4) count long-range residue pairs in spatial proximity — high for tightly packed folds, near zero for rods or random coil. The bounding-box extents give the protein's footprint along x, y, z in Å.

Solvent-accessible surface area (SASA) is the area in Å² traced out by the centre of a 1.4 Å probe sphere (a water molecule) rolled over the protein's van der Waals surface (Shrake–Rupley / Lee–Richards construction). Buried residues have near-zero SASA; fully exposed residues can exceed 200 Å². The total SASA scales roughly with the number of surface residues.

The contact map is a binary N×N matrix image: pixel (i, j) is dark where Cα_i and Cα_j are within 8 Å and |i−j|>4. Because the |i−j|>4 filter removes local helical contacts, off-diagonal stripes parallel to the main diagonal indicate parallel β-sheets; stripes perpendicular to it indicate antiparallel β-sheets. The Ramachandran plot scatters every residue's (φ, ψ) pair against the sterically allowed regions. The PAE heatmap renders the predicted-aligned-error matrix.

— Structural neighborhood —

3Di is Foldseek's structural alphabet. Each residue is assigned one of twenty discrete states based on how its Cα sits relative to its spatial (not sequential) neighbors. Aligning 3Di strings finds structural homologs roughly as well as full 3D superposition, but orders of magnitude faster.

Nearest PDB neighbors are the top structural matches found by Foldseek when searching this structure against the entire Protein Data Bank. Each hit reports a TM-score (0 to 1; >0.5 almost always implies the same fold) and an E-value. These are *structural* homologs — they may share no detectable sequence similarity.

— Confidence and disorder —

For AlphaFold models, the B-factor field carries pLDDT — the model's own estimate of local accuracy on a 0–100 scale. Regions with pLDDT<50 should be treated as essentially unmodeled; they often correspond to intrinsically disordered segments.

Crystallographic B-factors measure how much each atom's electron density is smeared out, in Å². They rise in mobile loops and surface residues and fall in the buried interior. In AlphaFold models this column is repurposed to hold pLDDT instead.

Predicted aligned error is AlphaFold's pairwise confidence. Unlike pLDDT (per-residue), PAE is per-residue-pair and captures whether two parts of the structure are correctly placed relative to each other. Units are ångströms of expected positional error.